Protein AF-A0A3S0X780-F1 (afdb_monomer_lite)

Structure (mmCIF, N/CA/C/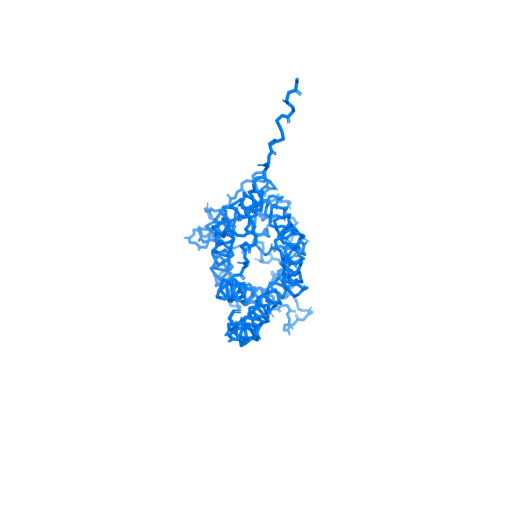O backbone):
data_AF-A0A3S0X780-F1
#
_entry.id   AF-A0A3S0X780-F1
#
loop_
_atom_site.group_PDB
_atom_site.id
_atom_site.type_symbol
_atom_site.label_atom_id
_atom_site.label_alt_id
_atom_site.label_comp_id
_atom_site.label_asym_id
_atom_site.label_entity_id
_atom_site.label_seq_id
_atom_site.pdbx_PDB_ins_code
_atom_site.Cartn_x
_atom_site.Cartn_y
_atom_site.Cartn_z
_atom_site.occupancy
_atom_site.B_iso_or_equiv
_atom_site.auth_seq_id
_atom_site.auth_comp_id
_atom_site.auth_asym_id
_atom_site.auth_atom_id
_atom_site.pdbx_PDB_model_num
ATOM 1 N N . MET A 1 1 ? 10.242 19.040 47.587 1.00 41.66 1 MET A N 1
ATOM 2 C CA . MET A 1 1 ? 10.687 18.633 46.237 1.00 41.66 1 MET A CA 1
ATOM 3 C C . MET A 1 1 ? 9.525 17.921 45.574 1.00 41.66 1 MET A C 1
ATOM 5 O O . MET A 1 1 ? 9.344 16.727 45.766 1.00 41.66 1 MET A O 1
ATOM 9 N N . GLU A 1 2 ? 8.678 18.684 44.892 1.00 35.91 2 GLU A N 1
ATOM 10 C CA . GLU A 1 2 ? 7.542 18.152 44.143 1.00 35.91 2 GLU A CA 1
ATOM 11 C C . GLU A 1 2 ? 8.062 17.607 42.811 1.00 35.91 2 GLU A C 1
ATOM 13 O O . GLU A 1 2 ? 8.493 18.349 41.930 1.00 35.91 2 GLU A O 1
ATOM 18 N N . SER A 1 3 ? 8.092 16.281 42.701 1.00 43.72 3 SER A N 1
ATOM 19 C CA . SER A 1 3 ? 8.348 15.589 41.443 1.00 43.72 3 SER A CA 1
ATOM 20 C C . SER A 1 3 ? 7.120 15.753 40.553 1.00 43.72 3 SER A C 1
ATOM 22 O O . SER A 1 3 ? 6.102 15.084 40.732 1.00 43.72 3 SER A O 1
ATOM 24 N N . GLY A 1 4 ? 7.212 16.697 39.616 1.00 40.88 4 GLY A N 1
ATOM 25 C CA . GLY A 1 4 ? 6.239 16.908 38.557 1.00 40.88 4 GLY A CA 1
ATOM 26 C C . GLY A 1 4 ? 6.189 15.698 37.632 1.00 40.88 4 GLY A C 1
ATOM 27 O O . GLY A 1 4 ? 6.928 15.618 36.649 1.00 40.88 4 GLY A O 1
ATOM 28 N N . ALA A 1 5 ? 5.286 14.767 37.932 1.00 41.16 5 ALA A N 1
ATOM 29 C CA . ALA A 1 5 ? 4.855 13.751 36.992 1.00 41.16 5 ALA A CA 1
ATOM 30 C C . ALA A 1 5 ? 4.187 14.458 35.805 1.00 41.16 5 ALA A C 1
ATOM 32 O O . ALA A 1 5 ? 3.016 14.833 35.849 1.00 41.16 5 ALA A O 1
ATOM 33 N N . ARG A 1 6 ? 4.948 14.662 34.724 1.00 41.12 6 ARG A N 1
ATOM 34 C CA . ARG A 1 6 ? 4.378 14.977 33.416 1.00 41.12 6 ARG A CA 1
ATOM 35 C C . ARG A 1 6 ? 3.549 13.774 32.986 1.00 41.12 6 ARG A C 1
ATOM 37 O O . ARG A 1 6 ? 4.066 12.818 32.414 1.00 41.12 6 ARG A O 1
ATOM 44 N N . ALA A 1 7 ? 2.257 13.838 33.283 1.00 39.44 7 ALA A N 1
ATOM 45 C CA . ALA A 1 7 ? 1.241 13.025 32.651 1.00 39.44 7 ALA A CA 1
ATOM 46 C C . ALA A 1 7 ? 1.293 13.304 31.143 1.00 39.44 7 ALA A C 1
ATOM 48 O O . ALA A 1 7 ? 0.722 14.273 30.644 1.00 39.44 7 ALA A O 1
ATOM 49 N N . GLY A 1 8 ? 2.034 12.474 30.408 1.00 37.06 8 GLY A N 1
ATOM 50 C CA . GLY A 1 8 ? 1.900 12.387 28.964 1.00 37.06 8 GLY A CA 1
ATOM 51 C C . GLY A 1 8 ? 0.478 11.931 28.679 1.00 37.06 8 GLY A C 1
ATOM 52 O O . GLY A 1 8 ? 0.145 10.769 28.901 1.00 37.06 8 GLY A O 1
ATOM 53 N N . SER A 1 9 ? -0.373 12.865 28.258 1.00 38.72 9 SER A N 1
ATOM 54 C CA . SER A 1 9 ? -1.775 12.623 27.950 1.00 38.72 9 SER A CA 1
ATOM 55 C C . SER A 1 9 ? -1.893 11.676 26.751 1.00 38.72 9 SER A C 1
ATOM 57 O O . SER A 1 9 ? -2.068 12.101 25.606 1.00 38.72 9 SER A O 1
ATOM 59 N N . ALA A 1 10 ? -1.823 10.371 26.994 1.00 39.62 10 ALA A N 1
ATOM 60 C CA . ALA A 1 10 ? -2.516 9.418 26.149 1.00 39.62 10 ALA A CA 1
ATOM 61 C C . ALA A 1 10 ? -4.002 9.737 26.321 1.00 39.62 10 ALA A C 1
ATOM 63 O O . ALA A 1 10 ? -4.598 9.392 27.341 1.00 39.62 10 ALA A O 1
ATOM 64 N N . ARG A 1 11 ? -4.582 10.489 25.375 1.00 43.06 11 ARG A N 1
ATOM 65 C CA . ARG A 1 11 ? -6.026 10.741 25.365 1.00 43.06 11 ARG A CA 1
ATOM 66 C C . ARG A 1 11 ? -6.728 9.387 25.511 1.00 43.06 11 ARG A C 1
ATOM 68 O O . ARG A 1 11 ? -6.449 8.490 24.708 1.00 43.06 11 ARG A O 1
ATOM 75 N N . PRO A 1 12 ? -7.588 9.201 26.523 1.00 40.22 12 PRO A N 1
ATOM 76 C CA . PRO A 1 12 ? -8.285 7.944 26.702 1.00 40.22 12 PRO A CA 1
ATOM 77 C C . PRO A 1 12 ? -9.099 7.618 25.445 1.00 40.22 12 PRO A C 1
ATOM 79 O O . PRO A 1 12 ? -9.975 8.372 25.041 1.00 40.22 12 PRO A O 1
ATOM 82 N N . GLY A 1 13 ? -8.800 6.478 24.825 1.00 51.66 13 GLY A N 1
ATOM 83 C CA . GLY A 1 13 ? -9.827 5.636 24.214 1.00 51.66 13 GLY A CA 1
ATOM 84 C C . GLY A 1 13 ? -10.458 6.052 22.884 1.00 51.66 13 GLY A C 1
ATOM 85 O O . GLY A 1 13 ? -11.486 5.463 22.557 1.00 51.66 13 GLY A O 1
ATOM 86 N N . VAL A 1 14 ? -9.890 6.965 22.086 1.00 57.16 14 VAL A N 1
ATOM 87 C CA . VAL A 1 14 ? -10.420 7.176 20.724 1.00 57.16 14 VAL A CA 1
ATOM 88 C C . VAL A 1 14 ? -10.170 5.911 19.900 1.00 57.16 14 VAL A C 1
ATOM 90 O O . VAL A 1 14 ? -9.024 5.501 19.715 1.00 57.16 14 VAL A O 1
ATOM 93 N N . ARG A 1 15 ? -11.250 5.239 19.490 1.00 67.25 15 ARG A N 1
ATOM 94 C CA . ARG A 1 15 ? -11.204 4.010 18.687 1.00 67.25 15 ARG A CA 1
ATOM 95 C C . ARG A 1 15 ? -11.194 4.367 17.207 1.00 67.25 15 ARG A C 1
ATOM 97 O O . ARG A 1 15 ? -11.680 5.428 16.824 1.00 67.25 15 ARG A O 1
ATOM 104 N N . ALA A 1 16 ? -10.662 3.470 16.383 1.00 72.19 16 ALA A N 1
ATOM 105 C CA . ALA A 1 16 ? -10.924 3.542 14.958 1.00 72.19 16 ALA A CA 1
ATOM 106 C C . ALA A 1 16 ? -12.422 3.314 14.731 1.00 72.19 16 ALA A C 1
ATOM 108 O O . ALA A 1 16 ? -12.986 2.314 15.180 1.00 72.19 16 ALA A O 1
ATOM 109 N N . ASP A 1 17 ? -13.072 4.273 14.083 1.00 81.81 17 ASP A N 1
ATOM 110 C CA . ASP A 1 17 ? -14.473 4.143 13.726 1.00 81.81 17 ASP A CA 1
ATOM 111 C C . ASP A 1 17 ? -14.625 3.156 12.562 1.00 81.81 17 ASP A C 1
ATOM 113 O O . ASP A 1 17 ? -13.811 3.137 11.639 1.00 81.81 17 ASP A O 1
ATOM 117 N N . ALA A 1 18 ? -15.691 2.352 12.593 1.00 85.44 18 ALA A N 1
ATOM 118 C CA . ALA A 1 18 ? -16.047 1.431 11.513 1.00 85.44 18 ALA A CA 1
ATOM 119 C C . ALA A 1 18 ? -15.979 2.066 10.103 1.00 85.44 18 ALA A C 1
ATOM 121 O O . ALA A 1 18 ? -15.322 1.476 9.248 1.00 85.44 18 ALA A O 1
ATOM 122 N N . PRO A 1 19 ? -16.536 3.271 9.837 1.00 89.44 19 PRO A N 1
ATOM 123 C CA . PRO A 1 19 ? -16.405 3.909 8.523 1.00 89.44 19 PRO A CA 1
ATOM 124 C C . PRO A 1 19 ? -14.954 4.199 8.117 1.00 89.44 19 PRO A C 1
ATOM 126 O O . PRO A 1 19 ? -14.619 4.085 6.943 1.00 89.44 19 PRO A O 1
ATOM 129 N N . VAL A 1 20 ? -14.074 4.530 9.070 1.00 91.94 20 VAL A N 1
ATOM 130 C CA . VAL A 1 20 ? -12.651 4.761 8.778 1.00 91.94 20 VAL A CA 1
ATOM 131 C C . VAL A 1 20 ? -11.979 3.449 8.388 1.00 91.94 20 VAL A C 1
ATOM 133 O O . VAL A 1 20 ? -11.273 3.407 7.389 1.00 91.94 20 VAL A O 1
ATOM 136 N N . LEU A 1 21 ? -12.229 2.363 9.124 1.00 92.25 21 LEU A N 1
ATOM 137 C CA . LEU A 1 21 ? -11.690 1.041 8.782 1.00 92.25 21 LEU A CA 1
ATOM 138 C C . LEU A 1 21 ? -12.207 0.537 7.427 1.00 92.25 21 LEU A C 1
ATOM 140 O O . LEU A 1 21 ? -11.437 -0.045 6.671 1.00 92.25 21 LEU A O 1
ATOM 144 N N . ALA A 1 22 ? -13.474 0.800 7.100 1.00 93.88 22 ALA A N 1
ATOM 145 C CA . ALA A 1 22 ? -14.048 0.467 5.799 1.00 93.88 22 ALA A CA 1
ATOM 146 C C . ALA A 1 22 ? -13.387 1.265 4.663 1.00 93.88 22 ALA A C 1
ATOM 148 O O . ALA A 1 22 ? -13.032 0.687 3.639 1.00 93.88 22 ALA A O 1
ATOM 149 N N . LEU A 1 23 ? -13.154 2.570 4.860 1.00 96.44 23 LEU A N 1
ATOM 150 C CA . LEU A 1 23 ? -12.419 3.402 3.904 1.00 96.44 23 LEU A CA 1
ATOM 151 C C . LEU A 1 23 ? -10.990 2.886 3.696 1.00 96.44 23 LEU A C 1
ATOM 153 O O . LEU A 1 23 ? -10.558 2.734 2.557 1.00 96.44 23 LEU A O 1
ATOM 157 N N . LEU A 1 24 ? -10.270 2.587 4.781 1.00 96.38 24 LEU A N 1
ATOM 158 C CA . LEU A 1 24 ? -8.925 2.010 4.709 1.00 96.38 24 LEU A CA 1
ATOM 159 C C . LEU A 1 24 ? -8.938 0.672 3.955 1.00 96.38 24 LEU A C 1
ATOM 161 O O . LEU A 1 24 ? -8.096 0.454 3.090 1.00 96.38 24 LEU A O 1
ATOM 165 N N . GLY A 1 25 ? -9.924 -0.185 4.233 1.00 96.25 25 GLY A N 1
ATOM 166 C CA . GLY A 1 25 ? -10.116 -1.449 3.528 1.00 96.25 25 GLY A CA 1
ATOM 167 C C . GLY A 1 25 ? -10.341 -1.264 2.031 1.00 96.25 25 GLY A C 1
ATOM 168 O O . GLY A 1 25 ? -9.663 -1.911 1.239 1.00 96.25 25 GLY A O 1
ATOM 169 N N . LEU A 1 26 ? -11.220 -0.338 1.640 1.00 97.38 26 LEU A N 1
ATOM 170 C CA . LEU A 1 26 ? -11.497 -0.029 0.237 1.00 97.38 26 LEU A CA 1
ATOM 171 C C . LEU A 1 26 ? -10.256 0.503 -0.489 1.00 97.38 26 LEU A C 1
ATOM 173 O O . LEU A 1 26 ? -9.937 0.020 -1.571 1.00 97.38 26 LEU A O 1
ATOM 177 N N . LEU A 1 27 ? -9.543 1.465 0.104 1.00 97.12 27 LEU A N 1
ATOM 178 C CA . LEU A 1 27 ? -8.341 2.058 -0.494 1.00 97.12 27 LEU A CA 1
ATOM 179 C C . LEU A 1 27 ? -7.281 0.996 -0.790 1.00 97.12 27 LEU A C 1
ATOM 181 O O . LEU A 1 27 ? -6.753 0.942 -1.897 1.00 97.12 27 LEU A O 1
ATOM 185 N N . VAL A 1 28 ? -7.000 0.135 0.189 1.00 95.62 28 VAL A N 1
ATOM 186 C CA . VAL A 1 28 ? -5.985 -0.916 0.066 1.00 95.62 28 VAL A CA 1
ATOM 187 C C . VAL A 1 28 ? -6.461 -2.022 -0.879 1.00 95.62 28 VAL A C 1
ATOM 189 O O . VAL A 1 28 ? -5.678 -2.499 -1.690 1.00 95.62 28 VAL A O 1
ATOM 192 N N . LEU A 1 29 ? -7.742 -2.397 -0.851 1.00 96.56 29 LEU A N 1
ATOM 193 C CA . LEU A 1 29 ? -8.286 -3.406 -1.763 1.00 96.56 29 LEU A CA 1
ATOM 194 C C . LEU A 1 29 ? -8.193 -2.958 -3.228 1.00 96.56 29 LEU A C 1
ATOM 196 O O . LEU A 1 29 ? -7.757 -3.729 -4.080 1.00 96.56 29 LEU A O 1
ATOM 200 N N . VAL A 1 30 ? -8.564 -1.707 -3.517 1.00 96.50 30 VAL A N 1
ATOM 201 C CA . VAL A 1 30 ? -8.459 -1.143 -4.870 1.00 96.50 30 VAL A CA 1
ATOM 202 C C . VAL A 1 30 ? -6.991 -0.985 -5.269 1.00 96.50 30 VAL A C 1
ATOM 204 O O . VAL A 1 30 ? -6.641 -1.347 -6.388 1.00 96.50 30 VAL A O 1
ATOM 207 N N . ALA A 1 31 ? -6.116 -0.532 -4.363 1.00 92.81 31 ALA A N 1
ATOM 208 C CA . ALA A 1 31 ? -4.678 -0.460 -4.627 1.00 92.81 31 ALA A CA 1
ATOM 209 C C . ALA A 1 31 ? -4.093 -1.836 -4.984 1.00 92.81 31 ALA A C 1
ATOM 211 O O . ALA A 1 31 ? -3.440 -1.967 -6.014 1.00 92.81 31 ALA A O 1
ATOM 212 N N . GLY A 1 32 ? -4.401 -2.874 -4.201 1.00 91.62 32 GLY A N 1
ATOM 213 C CA . GLY A 1 32 ? -3.959 -4.244 -4.468 1.00 91.62 32 GLY A CA 1
ATOM 214 C C . GLY A 1 32 ? -4.518 -4.804 -5.775 1.00 91.62 32 GLY A C 1
ATOM 215 O O . GLY A 1 32 ? -3.810 -5.501 -6.493 1.00 91.62 32 GLY A O 1
ATOM 216 N N . GLY A 1 33 ? -5.757 -4.457 -6.137 1.00 92.19 33 GLY A N 1
ATOM 217 C CA . GLY A 1 33 ? -6.337 -4.810 -7.435 1.00 92.19 33 GLY A CA 1
ATOM 218 C C . GLY A 1 33 ? -5.610 -4.150 -8.609 1.00 92.19 33 GLY A C 1
ATOM 219 O O . GLY A 1 33 ? -5.284 -4.822 -9.585 1.00 92.19 33 GLY A O 1
ATOM 220 N N . LEU A 1 34 ? -5.307 -2.853 -8.502 1.00 89.88 34 LEU A N 1
ATOM 221 C CA . LEU A 1 34 ? -4.560 -2.112 -9.522 1.00 89.88 34 LEU A CA 1
ATOM 222 C C . LEU A 1 34 ? -3.120 -2.619 -9.657 1.00 89.88 34 LEU A C 1
ATOM 224 O O . LEU A 1 34 ? -2.659 -2.837 -10.773 1.00 89.88 34 LEU A O 1
ATOM 228 N N . GLU A 1 35 ? -2.428 -2.857 -8.542 1.00 86.38 35 GLU A N 1
ATOM 229 C CA . GLU A 1 35 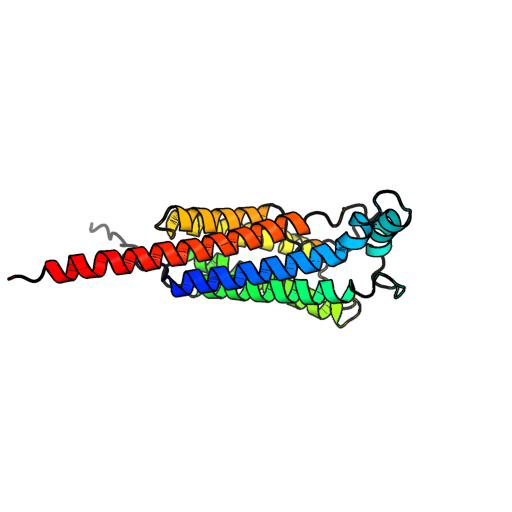? -1.087 -3.453 -8.535 1.00 86.38 35 GLU A CA 1
ATOM 230 C C . GLU A 1 35 ? -1.096 -4.887 -9.060 1.00 86.38 35 GLU A C 1
ATOM 232 O O . GLU A 1 35 ? -0.185 -5.287 -9.781 1.00 86.38 35 GLU A O 1
ATOM 237 N N . GLY A 1 36 ? -2.114 -5.674 -8.714 1.00 84.75 36 GLY A N 1
ATOM 238 C CA . GLY A 1 36 ? -2.273 -7.042 -9.192 1.00 84.75 36 GLY A CA 1
ATOM 239 C C . GLY A 1 36 ? -2.472 -7.072 -10.699 1.00 84.75 36 GLY A C 1
ATOM 240 O O . GLY A 1 36 ? -1.813 -7.845 -11.387 1.00 84.75 36 GLY A O 1
ATOM 241 N N . PHE A 1 37 ? -3.305 -6.174 -11.225 1.00 85.31 37 PHE A N 1
ATOM 242 C CA . PHE A 1 37 ? -3.526 -6.040 -12.661 1.00 85.31 37 PHE A CA 1
ATOM 243 C C . PHE A 1 37 ? -2.290 -5.494 -13.390 1.00 85.31 37 PHE A C 1
ATOM 245 O O . PHE A 1 37 ? -1.915 -6.021 -14.434 1.00 85.31 37 PHE A O 1
ATOM 252 N N . ALA A 1 38 ? -1.595 -4.507 -12.816 1.00 79.19 38 ALA A N 1
ATOM 253 C CA . ALA A 1 38 ? -0.333 -4.001 -13.351 1.00 79.19 38 ALA A CA 1
ATOM 254 C C . ALA A 1 38 ? 0.747 -5.093 -13.398 1.00 79.19 38 ALA A C 1
ATOM 256 O O . ALA A 1 38 ? 1.435 -5.236 -14.406 1.00 79.19 38 ALA A O 1
ATOM 257 N N . SER A 1 39 ? 0.868 -5.895 -12.336 1.00 75.88 39 SER A N 1
ATOM 258 C CA . SER A 1 39 ? 1.757 -7.059 -12.307 1.00 75.88 39 SER A CA 1
ATOM 259 C C . SER A 1 39 ? 1.344 -8.115 -13.318 1.00 75.88 39 SER A C 1
ATOM 261 O O . SER A 1 39 ? 2.195 -8.617 -14.040 1.00 75.88 39 SER A O 1
ATOM 263 N N . TRP A 1 40 ? 0.054 -8.439 -13.399 1.00 77.88 40 TRP A N 1
ATOM 264 C CA . TRP A 1 40 ? -0.457 -9.398 -14.370 1.00 77.88 40 TRP A CA 1
ATOM 265 C C . TRP A 1 40 ? -0.090 -8.992 -15.794 1.00 77.88 40 TRP A C 1
ATOM 267 O O . TRP A 1 40 ? 0.461 -9.805 -16.517 1.00 77.88 40 TRP A O 1
ATOM 277 N N . ILE A 1 41 ? -0.302 -7.730 -16.178 1.00 74.25 41 ILE A N 1
ATOM 278 C CA . ILE A 1 41 ? 0.083 -7.214 -17.500 1.00 74.25 41 ILE A CA 1
ATOM 279 C C . ILE A 1 41 ? 1.580 -7.421 -17.774 1.00 74.25 41 ILE A C 1
ATOM 281 O O . ILE A 1 41 ? 1.952 -7.807 -18.878 1.00 74.25 41 ILE A O 1
ATOM 285 N N . ARG A 1 42 ? 2.440 -7.184 -16.775 1.00 69.25 42 ARG A N 1
ATOM 286 C CA . ARG A 1 42 ? 3.896 -7.376 -16.905 1.00 69.25 42 ARG A CA 1
ATOM 287 C C . ARG A 1 42 ? 4.286 -8.851 -17.031 1.00 69.25 42 ARG A C 1
ATOM 289 O O . ARG A 1 42 ? 5.260 -9.159 -17.705 1.00 69.25 42 ARG A O 1
ATOM 296 N N . TRP A 1 43 ? 3.538 -9.744 -16.384 1.00 67.19 43 TRP A N 1
ATOM 297 C CA . TRP A 1 43 ? 3.850 -11.172 -16.277 1.00 67.19 43 TRP A CA 1
ATOM 298 C C . TRP A 1 43 ? 3.089 -12.072 -17.256 1.00 67.19 43 TRP A C 1
ATOM 300 O O . TRP A 1 43 ? 3.497 -13.215 -17.451 1.00 67.19 43 TRP A O 1
ATOM 310 N N . ALA A 1 44 ? 2.014 -11.587 -17.881 1.00 68.25 44 ALA A N 1
ATOM 311 C CA . ALA A 1 44 ? 1.148 -12.365 -18.766 1.00 68.25 44 ALA A CA 1
ATOM 312 C C . ALA A 1 44 ? 1.916 -13.113 -19.874 1.00 68.25 44 ALA A C 1
ATOM 314 O O . ALA A 1 44 ? 1.681 -14.314 -20.018 1.00 68.25 44 ALA A O 1
ATOM 315 N N . PRO A 1 45 ? 2.906 -12.505 -20.564 1.00 58.81 45 PRO A N 1
ATOM 316 C CA . PRO A 1 45 ? 3.678 -13.216 -21.586 1.00 58.81 45 PRO A CA 1
ATOM 317 C C . PRO A 1 45 ? 4.438 -14.443 -21.052 1.00 58.81 45 PRO A C 1
ATOM 319 O O . PRO A 1 45 ? 4.583 -15.441 -21.751 1.00 58.81 45 PRO A O 1
ATOM 322 N N . CYS A 1 46 ? 4.900 -14.395 -19.799 1.00 60.41 46 CYS A N 1
ATOM 323 C CA . CYS A 1 46 ? 5.644 -15.486 -19.163 1.00 60.41 46 CYS A CA 1
ATOM 324 C C . CYS A 1 46 ? 4.725 -16.587 -18.604 1.00 60.41 46 CYS A C 1
ATOM 326 O O . CYS A 1 46 ? 5.176 -17.708 -18.376 1.00 60.41 46 CYS A O 1
ATOM 328 N N . LEU A 1 47 ? 3.452 -16.268 -18.346 1.00 62.81 47 LEU A N 1
ATOM 329 C CA . LEU A 1 47 ? 2.453 -17.208 -17.827 1.00 62.81 47 LEU A CA 1
ATOM 330 C C . LEU A 1 47 ? 1.810 -18.048 -18.935 1.00 62.81 47 LEU A C 1
ATOM 332 O O . LEU A 1 47 ? 1.385 -19.171 -18.673 1.00 62.81 47 LEU A O 1
ATOM 336 N N . GLU A 1 48 ? 1.735 -17.515 -20.154 1.00 58.81 48 GLU A N 1
ATOM 337 C CA . GLU A 1 48 ? 1.110 -18.199 -21.289 1.00 58.81 48 GLU A CA 1
ATOM 338 C C . GLU A 1 48 ? 2.061 -19.182 -21.990 1.00 58.81 48 GLU A C 1
ATOM 340 O O . GLU A 1 48 ? 1.597 -20.195 -22.515 1.00 58.81 48 GLU A O 1
ATOM 345 N N . VAL A 1 49 ? 3.384 -18.949 -21.964 1.00 54.56 49 VAL A N 1
ATOM 346 C CA . VAL A 1 49 ? 4.364 -19.823 -22.632 1.00 54.56 49 VAL A CA 1
ATOM 347 C C . VAL A 1 49 ? 5.696 -19.859 -21.859 1.00 54.56 49 VAL A C 1
ATOM 349 O O . VAL A 1 49 ? 6.542 -18.981 -22.007 1.00 54.56 49 VAL A O 1
ATOM 352 N N . SER A 1 50 ? 5.900 -20.877 -21.011 1.00 52.25 50 SER A N 1
ATOM 353 C CA . SER A 1 50 ? 7.040 -20.921 -20.070 1.00 52.25 50 SER A CA 1
ATOM 354 C C . SER A 1 50 ? 8.419 -21.089 -20.723 1.00 52.25 50 SER A C 1
ATOM 356 O O . SER A 1 50 ? 9.421 -20.715 -20.118 1.00 52.25 50 SER A O 1
ATOM 358 N N . ASP A 1 51 ? 8.476 -21.623 -21.949 1.00 54.25 51 ASP A N 1
ATOM 359 C CA . ASP A 1 51 ? 9.716 -22.144 -22.548 1.00 54.25 51 ASP A CA 1
ATOM 360 C C . ASP A 1 51 ? 10.131 -21.419 -23.846 1.00 54.25 51 ASP A C 1
ATOM 362 O O . ASP A 1 51 ? 11.073 -21.842 -24.522 1.00 54.25 51 ASP A O 1
ATOM 366 N N . THR A 1 52 ? 9.453 -20.335 -24.243 1.00 54.81 52 THR A N 1
ATOM 367 C CA . THR A 1 52 ? 9.802 -19.615 -25.477 1.00 54.81 52 THR A CA 1
ATOM 368 C C . THR A 1 52 ? 10.850 -18.529 -25.260 1.00 54.81 52 THR A C 1
ATOM 370 O O . THR A 1 52 ? 10.939 -17.867 -24.224 1.00 54.81 52 THR A O 1
ATOM 373 N N . LEU A 1 53 ? 11.607 -18.282 -26.332 1.00 53.41 53 LEU A N 1
ATOM 374 C CA . LEU A 1 53 ? 12.500 -17.135 -26.513 1.00 53.41 53 LEU A CA 1
ATOM 375 C C . LEU A 1 53 ? 11.783 -15.791 -26.256 1.00 53.41 53 LEU A C 1
ATOM 377 O O . LEU A 1 53 ? 12.448 -14.793 -26.021 1.00 53.41 53 LEU A O 1
ATOM 381 N N . GLU A 1 54 ? 10.446 -15.766 -26.271 1.00 49.97 54 GLU A N 1
ATOM 382 C CA . GLU A 1 54 ? 9.594 -14.625 -25.925 1.00 49.97 54 GLU A CA 1
ATOM 383 C C . GLU A 1 54 ? 9.546 -14.349 -24.423 1.00 49.97 54 GLU A C 1
ATOM 385 O O . GLU A 1 54 ? 9.715 -13.201 -24.056 1.00 49.97 54 GLU A O 1
ATOM 390 N N . CYS A 1 55 ? 9.419 -15.352 -23.547 1.00 57.06 55 CYS A N 1
ATOM 391 C CA . CYS A 1 55 ? 9.541 -15.167 -22.093 1.00 57.06 55 CYS A CA 1
ATOM 392 C C . CYS A 1 55 ? 10.940 -14.635 -21.731 1.00 57.06 55 CYS A C 1
ATOM 394 O O . CYS A 1 55 ? 11.085 -13.661 -20.989 1.00 57.06 55 CYS A O 1
ATOM 396 N N . VAL A 1 56 ? 11.977 -15.195 -22.368 1.00 55.12 56 VAL A N 1
ATOM 397 C CA . VAL A 1 56 ? 13.353 -14.688 -22.259 1.00 55.12 56 VAL A CA 1
ATOM 398 C C . VAL A 1 56 ? 13.449 -13.259 -22.800 1.00 55.12 56 VAL A C 1
ATOM 400 O O . VAL A 1 56 ? 14.034 -12.417 -22.137 1.00 55.12 56 VAL A O 1
ATOM 403 N N . ARG A 1 57 ? 12.819 -12.938 -23.938 1.00 52.38 57 ARG A N 1
ATOM 404 C CA . ARG A 1 57 ? 12.758 -11.572 -24.486 1.00 52.38 57 ARG A CA 1
ATOM 405 C C . ARG A 1 57 ? 11.882 -10.621 -23.682 1.00 52.38 57 ARG A C 1
ATOM 407 O O . ARG A 1 57 ? 12.150 -9.446 -23.747 1.00 52.38 57 ARG A O 1
ATOM 414 N N . VAL A 1 58 ? 10.878 -11.046 -22.923 1.00 50.84 58 VAL A N 1
ATOM 415 C CA . VAL A 1 58 ? 10.108 -10.178 -22.006 1.00 50.84 58 VAL A CA 1
ATOM 416 C C . VAL A 1 58 ? 10.999 -9.788 -20.831 1.00 50.84 58 VAL A C 1
ATOM 418 O O . VAL A 1 58 ? 11.079 -8.619 -20.455 1.00 50.84 58 VAL A O 1
ATOM 421 N N . MET A 1 59 ? 11.753 -10.760 -20.316 1.00 51.91 59 MET A N 1
ATOM 422 C CA . MET A 1 59 ? 12.806 -10.531 -19.330 1.00 51.91 59 MET A CA 1
ATOM 423 C C . MET A 1 59 ? 13.941 -9.651 -19.899 1.00 51.91 59 MET A C 1
ATOM 425 O O . MET A 1 59 ? 14.482 -8.828 -19.168 1.00 51.91 59 MET A O 1
ATOM 429 N N . ASP A 1 60 ? 14.248 -9.754 -21.200 1.00 45.06 60 ASP A N 1
ATOM 430 C CA . ASP A 1 60 ? 15.329 -9.020 -21.888 1.00 45.06 60 ASP A CA 1
ATOM 431 C C . ASP A 1 60 ? 14.900 -7.664 -22.509 1.00 45.06 60 ASP A C 1
ATOM 433 O O . ASP A 1 60 ? 15.710 -6.758 -22.607 1.00 45.06 60 ASP A O 1
ATOM 437 N N . HIS A 1 61 ? 13.633 -7.459 -22.891 1.00 43.81 61 HIS A N 1
ATOM 438 C CA . HIS A 1 61 ? 13.050 -6.206 -23.423 1.00 43.81 61 HIS A CA 1
ATOM 439 C C . HIS A 1 61 ? 12.420 -5.349 -22.332 1.00 43.81 61 HIS A C 1
ATOM 441 O O . HIS A 1 61 ? 12.227 -4.158 -22.540 1.00 43.81 61 HIS A O 1
ATOM 447 N N . SER A 1 62 ? 12.186 -5.885 -21.131 1.00 44.03 62 SER A N 1
ATOM 448 C CA . SER A 1 62 ? 11.962 -5.024 -19.961 1.00 44.03 62 SER A CA 1
ATOM 449 C C . SER A 1 62 ? 13.180 -4.126 -19.643 1.00 44.03 62 SER A C 1
ATOM 451 O O . SER A 1 62 ? 13.079 -3.222 -18.814 1.00 44.03 62 SER A O 1
ATOM 453 N N . ARG A 1 63 ? 14.310 -4.352 -20.340 1.00 40.22 63 ARG A N 1
ATOM 454 C CA . ARG A 1 63 ? 15.540 -3.546 -20.359 1.00 40.22 63 ARG A CA 1
ATOM 455 C C . ARG A 1 63 ? 15.476 -2.334 -21.302 1.00 40.22 63 ARG A C 1
ATOM 457 O O . ARG A 1 63 ? 16.153 -1.348 -21.036 1.00 40.22 63 ARG A O 1
ATOM 464 N N . ASP A 1 64 ? 14.628 -2.367 -22.332 1.00 38.91 64 ASP A N 1
ATOM 465 C CA . ASP A 1 64 ? 14.449 -1.286 -23.305 1.00 38.91 64 ASP A CA 1
ATOM 466 C C . ASP A 1 64 ? 13.003 -0.780 -23.238 1.00 38.91 64 ASP A C 1
ATOM 468 O O . ASP A 1 64 ? 12.098 -1.325 -23.866 1.00 38.91 64 ASP A O 1
ATOM 472 N N . TYR A 1 65 ? 12.764 0.335 -22.542 1.00 41.81 65 TYR A N 1
ATOM 473 C CA . TYR A 1 65 ? 11.477 1.059 -22.571 1.00 41.81 65 TYR A CA 1
ATOM 474 C C . TYR A 1 65 ? 11.143 1.673 -23.953 1.00 41.81 65 TYR A C 1
ATOM 476 O O . TYR A 1 65 ? 10.328 2.586 -24.059 1.00 41.81 65 TYR A O 1
ATOM 484 N N . ALA A 1 66 ? 11.767 1.188 -25.026 1.00 32.91 66 ALA A N 1
ATOM 485 C CA . ALA A 1 66 ? 11.675 1.722 -26.368 1.00 32.91 66 ALA A CA 1
ATOM 486 C C . ALA A 1 66 ? 11.527 0.608 -27.414 1.00 32.91 66 ALA A C 1
ATOM 488 O O . ALA A 1 66 ? 12.373 0.512 -28.284 1.00 32.91 66 ALA A O 1
ATOM 489 N N . ILE A 1 67 ? 10.458 -0.197 -27.388 1.00 32.84 67 ILE A N 1
ATOM 490 C CA . ILE A 1 67 ? 9.908 -0.810 -28.613 1.00 32.84 67 ILE A CA 1
ATOM 491 C C . ILE A 1 67 ? 8.391 -1.001 -28.470 1.00 32.84 67 ILE A C 1
ATOM 493 O O . ILE A 1 67 ? 7.884 -1.725 -27.616 1.00 32.84 67 ILE A O 1
ATOM 497 N N . VAL A 1 68 ? 7.680 -0.343 -29.383 1.00 37.72 68 VAL A N 1
ATOM 498 C CA . VAL A 1 68 ? 6.300 -0.613 -29.781 1.00 37.72 68 VAL A CA 1
ATOM 499 C C . VAL A 1 68 ? 6.343 -1.771 -30.783 1.00 37.72 68 VAL A C 1
ATOM 501 O O . VAL A 1 68 ? 6.662 -1.553 -31.948 1.00 37.72 68 VAL A O 1
ATOM 504 N N . SER A 1 69 ? 6.057 -2.999 -30.352 1.00 32.19 69 SER A N 1
ATOM 505 C CA . SER A 1 69 ? 5.600 -4.072 -31.249 1.00 32.19 69 SER A CA 1
ATOM 506 C C . SER A 1 69 ? 4.900 -5.173 -30.445 1.00 32.19 69 SER A C 1
ATOM 508 O O . SER A 1 69 ? 5.459 -5.660 -29.469 1.00 32.19 69 SER A O 1
ATOM 510 N N . GLU A 1 70 ? 3.666 -5.494 -30.842 1.00 35.72 70 GLU A N 1
ATOM 511 C CA . GLU A 1 70 ? 2.692 -6.471 -30.306 1.00 35.72 70 GLU A CA 1
ATOM 512 C C . GLU A 1 70 ? 3.336 -7.752 -29.719 1.00 35.72 70 GLU A C 1
ATOM 514 O O . GLU A 1 70 ? 4.235 -8.291 -30.367 1.00 35.72 70 GLU A O 1
ATOM 519 N N . PRO A 1 71 ? 2.950 -8.278 -28.526 1.00 41.22 71 PRO A N 1
ATOM 520 C CA . PRO A 1 71 ? 1.726 -8.105 -27.721 1.00 41.22 71 PRO A CA 1
ATOM 521 C C . PRO A 1 71 ? 1.901 -7.179 -26.494 1.00 41.22 71 PRO A C 1
ATOM 523 O O . PRO A 1 71 ? 1.193 -7.286 -25.492 1.00 41.22 71 PRO A O 1
ATOM 526 N N . PHE A 1 72 ? 2.866 -6.261 -26.547 1.00 47.47 72 PHE A N 1
ATOM 527 C CA . PHE A 1 72 ? 3.265 -5.412 -25.418 1.00 47.47 72 PHE A CA 1
ATOM 5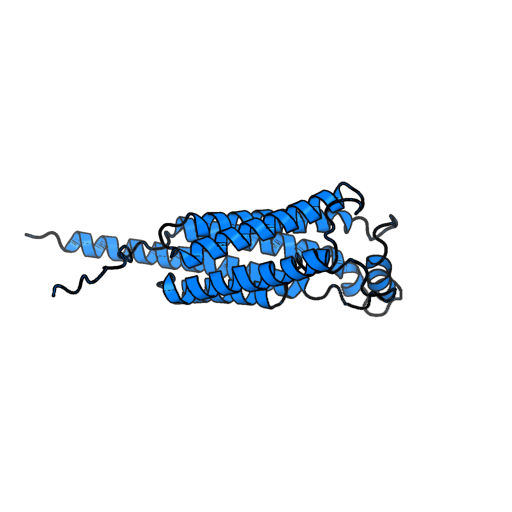28 C C . PHE A 1 72 ? 2.463 -4.110 -25.258 1.00 47.47 72 PHE A C 1
ATOM 530 O O . PHE A 1 72 ? 2.798 -3.278 -24.414 1.00 47.47 72 PHE A O 1
ATOM 537 N N . GLU A 1 73 ? 1.375 -3.934 -26.013 1.00 48.06 73 GLU A N 1
ATOM 538 C CA . GLU A 1 73 ? 0.546 -2.715 -26.014 1.00 48.06 73 GLU A CA 1
ATOM 539 C C . GLU A 1 73 ? -0.061 -2.374 -24.643 1.00 48.06 73 GLU A C 1
ATOM 541 O O . GLU A 1 73 ? -0.402 -1.222 -24.374 1.00 48.06 73 GLU A O 1
ATOM 546 N N . LEU A 1 74 ? -0.164 -3.361 -23.747 1.00 52.25 74 LEU A N 1
ATOM 547 C CA . LEU A 1 74 ? -0.689 -3.170 -22.398 1.00 52.25 74 LEU A CA 1
ATOM 548 C C . LEU A 1 74 ? 0.384 -2.736 -21.385 1.00 52.25 74 LEU A C 1
ATOM 550 O O . LEU A 1 74 ? 0.028 -2.164 -20.358 1.00 52.25 74 LEU A O 1
ATOM 554 N N . ILE A 1 75 ? 1.684 -2.942 -21.641 1.00 55.47 75 ILE A N 1
ATOM 555 C CA . ILE A 1 75 ? 2.756 -2.552 -20.699 1.00 55.47 75 ILE A CA 1
ATOM 556 C C . ILE A 1 75 ? 2.721 -1.050 -20.362 1.00 55.47 75 ILE A C 1
ATOM 558 O O . ILE A 1 75 ? 2.817 -0.720 -19.173 1.00 55.47 75 ILE A O 1
ATOM 562 N N . PRO A 1 76 ? 2.497 -0.132 -21.325 1.00 62.62 76 PRO A N 1
ATOM 563 C CA . PRO A 1 76 ? 2.298 1.285 -21.027 1.00 62.62 76 PRO A CA 1
ATOM 564 C C . PRO A 1 76 ? 1.139 1.568 -20.062 1.00 62.62 76 PRO A C 1
ATOM 566 O O . PRO A 1 76 ? 1.178 2.581 -19.372 1.00 62.62 76 PRO A O 1
ATOM 569 N N . LEU A 1 77 ? 0.135 0.685 -19.953 1.00 67.94 77 LEU A N 1
ATOM 570 C CA . LEU A 1 77 ? -0.957 0.803 -18.976 1.00 67.94 77 LEU A CA 1
ATOM 571 C C . LEU A 1 77 ? -0.541 0.350 -17.569 1.00 67.94 77 LEU A C 1
ATOM 573 O O . LEU A 1 77 ? -1.099 0.832 -16.584 1.00 67.94 77 LEU A O 1
ATOM 577 N N . ALA A 1 78 ? 0.460 -0.522 -17.427 1.00 71.38 78 ALA A N 1
ATOM 578 C CA . ALA A 1 78 ? 0.903 -1.006 -16.118 1.00 71.38 78 ALA A CA 1
ATOM 579 C C . ALA A 1 78 ? 1.536 0.102 -15.254 1.00 71.38 78 ALA A C 1
ATOM 581 O O . ALA A 1 78 ? 1.453 0.055 -14.026 1.00 71.38 78 ALA A O 1
ATOM 582 N N . VAL A 1 79 ? 2.169 1.102 -15.874 1.00 70.69 79 VAL A N 1
ATOM 583 C CA . VAL A 1 79 ? 2.790 2.241 -15.175 1.00 70.69 79 VAL A CA 1
ATOM 584 C C . VAL A 1 79 ? 1.755 3.190 -14.547 1.00 70.69 79 VAL A C 1
ATOM 586 O O . VAL A 1 79 ? 1.844 3.422 -13.340 1.00 70.69 79 VAL A O 1
ATOM 589 N N . PRO A 1 80 ? 0.738 3.705 -15.270 1.00 73.88 80 PRO A N 1
ATOM 590 C CA . PRO A 1 80 ? -0.301 4.541 -14.673 1.00 73.88 80 PRO A CA 1
ATOM 591 C C . PRO A 1 80 ? -1.180 3.777 -13.676 1.00 73.88 80 PRO A C 1
ATOM 593 O O . PRO A 1 80 ? -1.646 4.382 -12.710 1.00 73.88 80 PRO A O 1
ATOM 596 N N . LEU A 1 81 ? -1.377 2.463 -13.843 1.00 82.38 81 LEU A N 1
ATOM 597 C CA . LEU A 1 81 ? -2.059 1.629 -12.845 1.00 82.38 81 LEU A CA 1
ATOM 598 C C . LEU A 1 81 ? -1.265 1.551 -11.534 1.00 82.38 81 LEU A C 1
ATOM 600 O O . LEU A 1 81 ? -1.832 1.794 -10.468 1.00 82.38 81 LEU A O 1
ATOM 604 N N . ALA A 1 82 ? 0.045 1.294 -11.607 1.00 77.50 82 ALA A N 1
ATOM 605 C CA . ALA A 1 82 ? 0.926 1.306 -10.439 1.00 77.50 82 ALA A CA 1
ATOM 606 C C . ALA A 1 82 ? 0.989 2.699 -9.784 1.00 77.50 82 ALA A C 1
ATOM 608 O O . ALA A 1 82 ? 0.847 2.822 -8.567 1.00 77.50 82 ALA A O 1
ATOM 609 N N . GLY A 1 83 ? 1.090 3.764 -10.588 1.00 78.00 83 GLY A N 1
ATOM 610 C CA . GLY A 1 83 ? 1.041 5.143 -10.101 1.00 78.00 83 GLY A CA 1
ATOM 611 C C . GLY A 1 83 ? -0.278 5.465 -9.389 1.00 78.00 83 GLY A C 1
ATOM 612 O O . GLY A 1 83 ? -0.279 6.066 -8.315 1.00 78.00 83 GLY A O 1
ATOM 613 N N . SER A 1 84 ? -1.406 5.002 -9.932 1.00 86.12 84 SER A N 1
ATOM 614 C CA . SER A 1 84 ? -2.733 5.162 -9.322 1.00 86.12 84 SER A CA 1
ATOM 615 C C . SER A 1 84 ? -2.860 4.387 -8.009 1.00 86.12 84 SER A C 1
ATOM 617 O O . SER A 1 84 ? -3.374 4.925 -7.028 1.00 86.12 84 SER A O 1
ATOM 619 N N . ALA A 1 85 ? -2.346 3.156 -7.950 1.00 89.06 85 ALA A N 1
ATOM 620 C CA . ALA A 1 85 ? -2.289 2.388 -6.711 1.00 89.06 85 ALA A CA 1
ATOM 621 C C . ALA A 1 85 ? -1.458 3.102 -5.638 1.00 89.06 85 ALA A C 1
ATOM 623 O O . ALA A 1 85 ? -1.888 3.213 -4.489 1.00 89.06 85 ALA A O 1
ATOM 624 N N . SER A 1 86 ? -0.322 3.685 -6.033 1.00 87.25 86 SER A N 1
ATOM 625 C CA . SER A 1 86 ? 0.507 4.503 -5.150 1.00 87.25 86 SER A CA 1
ATOM 626 C C . SER A 1 86 ? -0.287 5.671 -4.558 1.00 87.25 86 SER A C 1
ATOM 628 O O . SER A 1 86 ? -0.282 5.854 -3.344 1.00 87.25 86 SER A O 1
ATOM 630 N N . LEU A 1 87 ? -1.061 6.411 -5.364 1.00 88.25 87 LEU A N 1
ATOM 631 C CA . LEU A 1 87 ? -1.912 7.512 -4.880 1.00 88.25 87 LEU A CA 1
ATOM 632 C C . LEU A 1 87 ? -3.015 7.051 -3.906 1.00 88.25 87 LEU A C 1
ATOM 634 O O . LEU A 1 87 ? -3.356 7.770 -2.958 1.00 88.25 87 LEU A O 1
ATOM 638 N N . LEU A 1 88 ? -3.560 5.846 -4.084 1.00 93.94 88 LEU A N 1
ATOM 639 C CA . LEU A 1 88 ? -4.495 5.260 -3.118 1.00 93.94 88 LEU A CA 1
ATOM 640 C C . LEU A 1 88 ? -3.798 4.936 -1.793 1.00 93.94 88 LEU A C 1
ATOM 642 O O . LEU A 1 88 ? -4.343 5.234 -0.728 1.00 93.94 88 LEU A O 1
ATOM 646 N N . LEU A 1 89 ? -2.573 4.408 -1.841 1.00 93.06 89 LEU A N 1
ATOM 647 C CA . LEU A 1 89 ? -1.762 4.163 -0.648 1.00 93.06 89 LEU A CA 1
ATOM 648 C C . LEU A 1 89 ? -1.309 5.472 0.025 1.00 93.06 89 LEU A C 1
ATOM 650 O O . LEU A 1 89 ? -1.303 5.549 1.253 1.00 93.06 89 LEU A O 1
ATOM 654 N N . VAL A 1 90 ? -1.018 6.533 -0.738 1.00 94.44 90 VAL A N 1
ATOM 655 C CA . VAL A 1 90 ? -0.820 7.895 -0.202 1.00 94.44 90 VAL A CA 1
ATOM 656 C C . VAL A 1 90 ? -2.043 8.308 0.607 1.00 94.44 90 VAL A C 1
ATOM 658 O O . VAL A 1 90 ? -1.913 8.732 1.755 1.00 94.44 90 VAL A O 1
ATOM 661 N N . THR A 1 91 ? -3.233 8.157 0.022 1.00 96.06 91 THR A N 1
ATOM 662 C CA . THR A 1 91 ? -4.496 8.521 0.673 1.00 96.06 91 THR A CA 1
ATOM 663 C C . THR A 1 91 ? -4.720 7.696 1.938 1.00 96.06 91 THR A C 1
ATOM 665 O O . THR A 1 91 ? -5.063 8.253 2.978 1.00 96.06 91 THR A O 1
ATOM 668 N N . PHE A 1 92 ? -4.450 6.389 1.890 1.00 96.75 92 PHE A N 1
ATOM 669 C CA . PHE A 1 92 ? -4.507 5.501 3.052 1.00 96.75 92 PHE A CA 1
ATOM 670 C C . PHE A 1 92 ? -3.629 6.021 4.197 1.00 96.75 92 PHE A C 1
ATOM 672 O O . PHE A 1 92 ? -4.116 6.235 5.309 1.00 96.75 92 PHE A O 1
ATOM 679 N N . TRP A 1 93 ? -2.353 6.301 3.929 1.00 96.94 93 TRP A N 1
ATOM 680 C CA . TRP A 1 93 ? -1.428 6.773 4.958 1.00 96.94 93 TRP A CA 1
ATOM 681 C C . TRP A 1 93 ? -1.745 8.193 5.442 1.00 96.94 93 TRP A C 1
ATOM 683 O O . TRP A 1 93 ? -1.598 8.481 6.630 1.00 96.94 93 TRP A O 1
ATOM 693 N N . ALA A 1 94 ? -2.255 9.065 4.571 1.00 96.62 94 ALA A N 1
ATOM 694 C CA . ALA A 1 94 ? -2.726 10.394 4.953 1.00 96.62 94 ALA A CA 1
ATOM 695 C C . ALA A 1 94 ? -3.942 10.324 5.897 1.00 96.62 94 ALA A C 1
ATOM 697 O O . ALA A 1 94 ? -3.976 11.029 6.909 1.00 96.62 94 ALA A O 1
ATOM 698 N N . VAL A 1 95 ? -4.903 9.430 5.629 1.00 95.88 95 VAL A N 1
ATOM 699 C CA . VAL A 1 95 ? -6.054 9.180 6.518 1.00 95.88 95 VAL A CA 1
ATOM 700 C C . VAL A 1 95 ? -5.578 8.685 7.884 1.00 95.88 95 VAL A C 1
ATOM 702 O O . VAL A 1 95 ? -6.041 9.175 8.914 1.00 95.8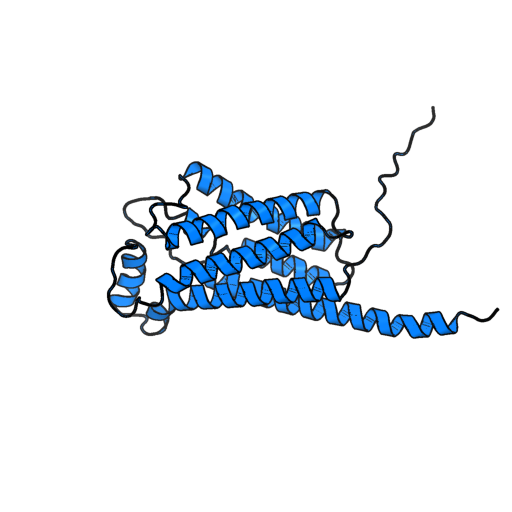8 95 VAL A O 1
ATOM 705 N N . VAL A 1 96 ? -4.608 7.767 7.916 1.00 94.31 96 VAL A N 1
ATOM 706 C CA . VAL A 1 96 ? -4.001 7.272 9.163 1.00 94.31 96 VAL A CA 1
ATOM 707 C C . VAL A 1 96 ? -3.290 8.390 9.930 1.00 94.31 96 VAL A C 1
ATOM 709 O O . VAL A 1 96 ? -3.445 8.499 11.146 1.00 94.31 96 VAL A O 1
ATOM 712 N N . ALA A 1 97 ? -2.545 9.255 9.243 1.00 94.50 97 ALA A N 1
ATOM 713 C CA . ALA A 1 97 ? -1.857 10.385 9.860 1.00 94.50 97 ALA A CA 1
ATOM 714 C C . ALA A 1 97 ? -2.818 11.417 10.472 1.00 94.50 97 ALA A C 1
ATOM 716 O O . ALA A 1 97 ? -2.530 11.988 11.529 1.00 94.50 97 ALA A O 1
ATOM 717 N N . ALA A 1 98 ? -3.966 11.642 9.830 1.00 93.00 98 ALA A N 1
ATOM 718 C CA . ALA A 1 98 ? -5.016 12.526 10.326 1.00 93.00 98 ALA A CA 1
ATOM 719 C C . ALA A 1 98 ? -5.835 11.899 11.469 1.00 93.00 98 ALA A C 1
ATOM 721 O O . ALA A 1 98 ? -6.546 12.604 12.192 1.00 93.00 98 ALA A O 1
ATOM 722 N N . ALA A 1 99 ? -5.741 10.581 11.659 1.00 88.88 99 ALA A N 1
ATOM 723 C CA . ALA A 1 99 ? -6.614 9.867 12.565 1.00 88.88 99 ALA A CA 1
ATOM 724 C C . ALA A 1 99 ? -6.345 10.199 14.047 1.00 88.88 99 ALA A C 1
ATOM 726 O O . ALA A 1 99 ? -5.203 10.159 14.522 1.00 88.88 99 ALA A O 1
ATOM 727 N N . PRO A 1 100 ? -7.398 10.451 14.848 1.00 86.56 100 PRO A N 1
ATOM 728 C CA . PRO A 1 100 ? -7.246 10.819 16.254 1.00 86.56 100 PRO A CA 1
ATOM 729 C C . PRO A 1 100 ? -6.657 9.693 17.120 1.00 86.56 100 PRO A C 1
ATOM 731 O O . PRO A 1 100 ? -6.060 9.983 18.154 1.00 86.56 100 PRO A O 1
ATOM 734 N N . TRP A 1 101 ? -6.782 8.435 16.687 1.00 84.75 101 TRP A N 1
ATOM 735 C CA . TRP A 1 101 ? -6.312 7.231 17.386 1.00 84.75 101 TRP A CA 1
ATOM 736 C C . TRP A 1 101 ? -4.855 6.840 17.087 1.00 84.75 101 TRP A C 1
ATOM 738 O O . TRP A 1 101 ? -4.300 5.970 17.766 1.00 84.75 101 TRP A O 1
ATOM 748 N N . ALA A 1 102 ? -4.221 7.460 16.091 1.00 85.62 102 ALA A N 1
ATOM 749 C CA . ALA A 1 102 ? -2.804 7.259 15.814 1.00 85.62 102 ALA A CA 1
ATOM 750 C C . ALA A 1 102 ? -1.959 8.081 16.803 1.00 85.62 102 ALA A C 1
ATOM 752 O O . ALA A 1 102 ? -2.174 9.290 16.949 1.00 85.62 102 ALA A O 1
ATOM 753 N N . ASP A 1 103 ? -1.000 7.445 17.485 1.00 87.44 103 ASP A N 1
ATOM 754 C CA . ASP A 1 103 ? -0.043 8.151 18.344 1.00 87.44 103 ASP A CA 1
ATOM 755 C C . ASP A 1 103 ? 0.915 9.024 17.520 1.00 87.44 103 ASP A C 1
ATOM 757 O O . ASP A 1 103 ? 1.093 8.806 16.322 1.00 87.44 103 ASP A O 1
ATOM 761 N N . GLY A 1 104 ? 1.553 10.010 18.162 1.00 88.25 104 GLY A N 1
ATOM 762 C CA . GLY A 1 104 ? 2.376 11.010 17.470 1.00 88.25 104 GLY A CA 1
ATOM 763 C C . GLY A 1 104 ? 3.443 10.411 16.546 1.00 88.25 104 GLY A C 1
ATOM 764 O O . GLY A 1 104 ? 3.606 10.878 15.424 1.00 88.25 104 GLY A O 1
ATOM 765 N N . TRP A 1 105 ? 4.104 9.329 16.965 1.00 91.94 105 TRP A N 1
ATOM 766 C CA . TRP A 1 105 ? 5.102 8.647 16.136 1.00 91.94 105 TRP A CA 1
ATOM 767 C C . TRP A 1 105 ? 4.481 7.895 14.960 1.00 91.94 105 TRP A C 1
ATOM 769 O O . TRP A 1 105 ? 4.998 7.976 13.850 1.00 91.94 105 TRP A O 1
ATOM 779 N N . SER A 1 106 ? 3.367 7.194 15.178 1.00 91.62 106 SER A N 1
ATOM 780 C CA . SER A 1 106 ? 2.653 6.508 14.094 1.00 91.62 106 SER A CA 1
ATOM 781 C C . SER A 1 106 ? 2.142 7.495 13.043 1.00 91.62 106 SER A C 1
ATOM 783 O O . SER A 1 106 ? 2.214 7.199 11.855 1.00 91.62 106 SER A O 1
ATOM 785 N N . ARG A 1 107 ? 1.715 8.700 13.451 1.00 93.69 107 ARG A N 1
ATOM 786 C CA . ARG A 1 107 ? 1.341 9.776 12.518 1.00 93.69 107 ARG A CA 1
ATOM 787 C C . ARG A 1 107 ? 2.518 10.266 11.689 1.00 93.69 107 ARG A C 1
ATOM 789 O O . ARG A 1 107 ? 2.379 10.395 10.481 1.00 93.69 107 ARG A O 1
ATOM 796 N N . VAL A 1 108 ? 3.666 10.524 12.318 1.00 96.25 108 VAL A N 1
ATOM 797 C CA . VAL A 1 108 ? 4.875 10.960 11.601 1.00 96.25 108 VAL A CA 1
ATOM 798 C C . VAL A 1 108 ? 5.295 9.908 10.580 1.00 96.25 108 VAL A C 1
ATOM 800 O O . VAL A 1 108 ? 5.518 10.243 9.424 1.00 96.25 108 VAL A O 1
ATOM 803 N N . LEU A 1 109 ? 5.342 8.634 10.971 1.00 95.75 109 LEU A N 1
ATOM 804 C CA . LEU A 1 109 ? 5.722 7.554 10.059 1.00 95.75 109 LEU A CA 1
ATOM 805 C C . LEU A 1 109 ? 4.696 7.352 8.936 1.00 95.75 109 LEU A C 1
ATOM 807 O O . LEU A 1 109 ? 5.090 7.108 7.798 1.00 95.75 109 LEU A O 1
ATOM 811 N N . ALA A 1 110 ? 3.402 7.513 9.221 1.00 95.12 110 ALA A N 1
ATOM 812 C CA . ALA A 1 110 ? 2.359 7.511 8.200 1.00 95.12 110 ALA A CA 1
ATOM 813 C C . ALA A 1 110 ? 2.525 8.687 7.220 1.00 95.12 110 ALA A C 1
ATOM 815 O O . ALA A 1 110 ? 2.470 8.479 6.014 1.00 95.12 110 ALA A O 1
ATOM 816 N N . LEU A 1 111 ? 2.822 9.901 7.698 1.00 96.44 111 LEU A N 1
ATOM 817 C CA . LEU A 1 111 ? 3.117 11.048 6.827 1.00 96.44 111 LEU A CA 1
ATOM 818 C C . LEU A 1 111 ? 4.360 10.814 5.971 1.00 96.44 111 LEU A C 1
ATOM 820 O O . LEU A 1 111 ? 4.324 11.085 4.777 1.00 96.44 111 LEU A O 1
ATOM 824 N N . VAL A 1 112 ? 5.438 10.289 6.557 1.00 95.38 112 VAL A N 1
ATOM 825 C CA . VAL A 1 112 ? 6.654 9.936 5.811 1.00 95.38 112 VAL A CA 1
ATOM 826 C C . VAL A 1 112 ? 6.322 8.916 4.724 1.00 95.38 112 VAL A C 1
ATOM 828 O O . VAL A 1 112 ? 6.719 9.116 3.584 1.00 95.38 112 VAL A O 1
ATOM 831 N N . SER A 1 113 ? 5.536 7.886 5.048 1.00 92.56 113 SER A N 1
ATOM 832 C CA . SER A 1 113 ? 5.084 6.871 4.085 1.00 92.56 113 SER A CA 1
ATOM 833 C C . SER A 1 113 ? 4.238 7.477 2.963 1.00 92.56 113 SER A C 1
ATOM 835 O O . SER A 1 113 ? 4.433 7.155 1.797 1.00 92.56 113 SER A O 1
ATOM 837 N N . ALA A 1 114 ? 3.320 8.389 3.294 1.00 93.50 114 ALA A N 1
ATOM 838 C CA . ALA A 1 114 ? 2.507 9.089 2.305 1.00 93.50 114 ALA A CA 1
ATOM 839 C C . ALA A 1 114 ? 3.379 9.948 1.378 1.00 93.50 114 ALA A C 1
ATOM 841 O O . ALA A 1 114 ? 3.254 9.861 0.163 1.00 93.50 114 ALA A O 1
ATOM 842 N N . VAL A 1 115 ? 4.299 10.743 1.930 1.00 91.62 115 VAL A N 1
ATOM 843 C CA . VAL A 1 115 ? 5.193 11.601 1.140 1.00 91.62 115 VAL A CA 1
ATOM 844 C C . VAL A 1 115 ? 6.097 10.769 0.236 1.00 91.62 115 VAL A C 1
ATOM 846 O O . VAL A 1 115 ? 6.265 11.117 -0.932 1.00 91.62 115 VAL A O 1
ATOM 849 N N . THR A 1 116 ? 6.653 9.659 0.727 1.00 87.75 116 THR A N 1
ATOM 850 C CA . THR A 1 116 ? 7.495 8.813 -0.119 1.00 87.75 116 THR A CA 1
ATOM 851 C C . THR A 1 116 ? 6.708 8.168 -1.245 1.00 87.75 116 THR A C 1
ATOM 853 O O . THR A 1 116 ? 7.172 8.195 -2.380 1.00 87.75 116 THR A O 1
ATOM 856 N N . LEU A 1 117 ? 5.497 7.679 -0.975 1.00 87.69 117 LEU A N 1
ATOM 857 C CA . LEU A 1 117 ? 4.600 7.161 -2.007 1.00 87.69 117 LEU A CA 1
ATOM 858 C C . LEU A 1 117 ? 4.183 8.235 -3.020 1.00 87.69 117 LEU A C 1
ATOM 860 O O . LEU A 1 117 ? 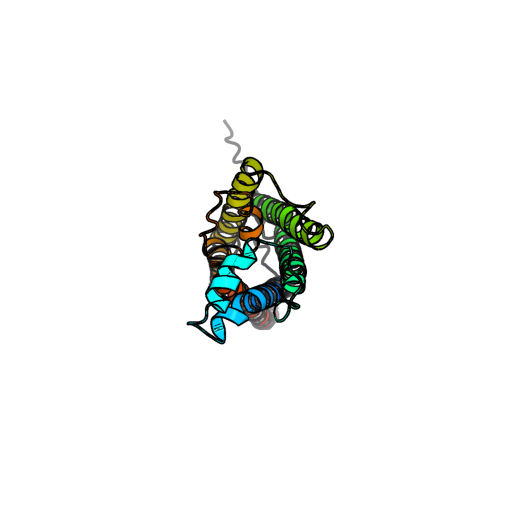4.087 7.923 -4.202 1.00 87.69 117 LEU A O 1
ATOM 864 N N . VAL A 1 118 ? 4.012 9.502 -2.617 1.00 88.62 118 VAL A N 1
ATOM 865 C CA . VAL A 1 118 ? 3.790 10.608 -3.570 1.00 88.62 118 VAL A CA 1
ATOM 866 C C . VAL A 1 118 ? 4.979 10.745 -4.509 1.00 88.62 118 VAL A C 1
ATOM 868 O O . VAL A 1 118 ? 4.781 10.790 -5.718 1.00 88.62 118 VAL A O 1
ATOM 871 N N . VAL A 1 119 ? 6.204 10.781 -3.975 1.00 84.69 119 VAL A N 1
ATOM 872 C CA . VAL A 1 119 ? 7.422 10.863 -4.799 1.00 84.69 119 VAL A CA 1
ATOM 873 C C . VAL A 1 119 ? 7.490 9.679 -5.762 1.00 84.69 119 VAL A C 1
ATOM 875 O O . VAL A 1 119 ? 7.800 9.869 -6.936 1.00 84.69 119 VAL A O 1
ATOM 878 N N . VAL A 1 120 ? 7.134 8.479 -5.297 1.00 77.62 120 VAL A N 1
ATOM 879 C CA . VAL A 1 120 ? 7.123 7.281 -6.138 1.00 77.62 120 VAL A CA 1
ATOM 880 C C . VAL A 1 120 ? 6.057 7.340 -7.226 1.00 77.62 120 VAL A C 1
ATOM 882 O O . VAL A 1 120 ? 6.368 7.189 -8.403 1.00 77.62 120 VAL A O 1
ATOM 885 N N . GLY A 1 121 ? 4.804 7.576 -6.845 1.00 76.69 121 GLY A N 1
ATOM 886 C CA . GLY A 1 121 ? 3.675 7.592 -7.770 1.00 76.69 121 GLY A CA 1
ATOM 887 C C . GLY A 1 121 ? 3.804 8.719 -8.790 1.00 76.69 121 GLY A C 1
ATOM 888 O O . GLY A 1 121 ? 3.618 8.491 -9.981 1.00 76.69 121 GLY A O 1
ATOM 889 N N . ALA A 1 122 ? 4.202 9.917 -8.352 1.00 79.38 122 ALA A N 1
ATOM 890 C CA . ALA A 1 122 ? 4.479 11.031 -9.252 1.00 79.38 122 ALA A CA 1
ATOM 891 C C . ALA A 1 122 ? 5.668 10.729 -10.172 1.00 79.38 122 ALA A C 1
ATOM 893 O O . ALA A 1 122 ? 5.589 11.024 -11.359 1.00 79.38 122 ALA A O 1
ATOM 894 N N . GLY A 1 123 ? 6.734 10.104 -9.659 1.00 74.56 123 GLY A N 1
ATOM 895 C CA . GLY A 1 123 ? 7.870 9.659 -10.467 1.00 74.56 123 GLY A CA 1
ATOM 896 C C . GLY A 1 123 ? 7.453 8.690 -11.573 1.00 74.56 123 GLY A C 1
ATOM 897 O O . GLY A 1 123 ? 7.793 8.909 -12.730 1.00 74.56 123 GLY A O 1
ATOM 898 N N . GLN A 1 124 ? 6.636 7.684 -11.251 1.00 72.00 124 GLN A N 1
ATOM 899 C CA . GLN A 1 124 ? 6.105 6.720 -12.224 1.00 72.00 124 GLN A CA 1
ATOM 900 C C . GLN A 1 124 ? 5.195 7.374 -13.268 1.00 72.00 124 GLN A C 1
ATOM 902 O O . GLN A 1 124 ? 5.322 7.100 -14.460 1.00 72.00 124 GLN A O 1
ATOM 907 N N . LEU A 1 125 ? 4.303 8.273 -12.845 1.00 73.25 125 LEU A N 1
ATOM 908 C CA . LEU A 1 125 ? 3.431 9.002 -13.767 1.00 73.25 125 LEU A CA 1
ATOM 909 C C . LEU A 1 125 ? 4.242 9.918 -14.691 1.00 73.25 125 LEU A C 1
ATOM 911 O O . LEU A 1 125 ? 4.030 9.907 -15.902 1.00 73.25 125 LEU A O 1
ATOM 915 N N . LEU A 1 126 ? 5.220 10.652 -14.156 1.00 71.50 126 LEU A N 1
ATOM 916 C CA . LEU A 1 126 ? 6.117 11.486 -14.957 1.00 71.50 126 LEU A CA 1
ATOM 917 C C . LEU A 1 126 ? 6.959 10.649 -15.922 1.00 71.50 126 LEU A C 1
ATOM 919 O O . LEU A 1 126 ? 7.100 11.039 -17.079 1.00 71.50 126 LEU A O 1
ATOM 923 N N . ALA A 1 127 ? 7.462 9.493 -15.489 1.00 65.75 127 ALA A N 1
ATOM 924 C CA . ALA A 1 127 ? 8.177 8.563 -16.356 1.00 65.75 127 ALA A CA 1
ATOM 925 C C . ALA A 1 127 ? 7.279 8.079 -17.503 1.00 65.75 127 ALA A C 1
ATOM 927 O O . ALA A 1 127 ? 7.713 8.099 -18.651 1.00 65.75 127 ALA A O 1
ATOM 928 N N . SER A 1 128 ? 6.009 7.754 -17.224 1.00 65.50 128 SER A N 1
ATOM 929 C CA . SER A 1 128 ? 5.047 7.338 -18.257 1.00 65.50 128 SER A CA 1
ATOM 930 C C . SER A 1 128 ? 4.707 8.438 -19.268 1.00 65.50 128 SER A C 1
ATOM 932 O O . SER A 1 128 ? 4.458 8.143 -20.428 1.00 65.50 128 SER A O 1
ATOM 934 N N . MET A 1 129 ? 4.713 9.708 -18.848 1.00 67.75 129 MET A N 1
ATOM 935 C CA . MET A 1 129 ? 4.403 10.851 -19.719 1.00 67.75 129 MET A CA 1
ATOM 936 C C . MET A 1 129 ? 5.614 11.370 -20.501 1.00 67.75 129 MET A C 1
ATOM 938 O O . MET A 1 129 ? 5.454 12.201 -21.392 1.00 67.75 129 MET A O 1
ATOM 942 N N . SER A 1 130 ? 6.825 10.955 -20.126 1.00 62.34 130 SER A N 1
ATOM 943 C CA . SER A 1 130 ? 8.078 11.506 -20.655 1.00 62.34 130 SER A CA 1
ATOM 944 C C . SER A 1 130 ? 8.966 10.466 -21.329 1.00 62.34 130 SER A C 1
ATOM 946 O O . SER A 1 130 ? 10.143 10.751 -21.559 1.00 62.34 130 SER A O 1
ATOM 948 N N . ASP A 1 131 ? 8.432 9.273 -21.605 1.00 62.41 131 ASP A N 1
ATOM 949 C CA . ASP A 1 131 ? 9.183 8.121 -22.114 1.00 62.41 131 ASP A CA 1
ATOM 950 C C . ASP A 1 131 ? 10.452 7.851 -21.279 1.00 62.41 131 ASP A C 1
ATOM 952 O O . ASP A 1 131 ? 11.549 7.664 -21.800 1.00 62.41 131 ASP A O 1
ATOM 956 N N . GLY A 1 132 ? 10.324 7.935 -19.949 1.00 57.91 132 GLY A N 1
ATOM 957 C CA . GLY A 1 132 ? 11.414 7.688 -18.998 1.00 57.91 132 GLY A CA 1
ATOM 958 C C . GLY A 1 132 ? 12.436 8.821 -18.832 1.00 57.91 132 GLY A C 1
ATOM 959 O O . GLY A 1 132 ? 13.395 8.663 -18.079 1.00 57.91 132 GLY A O 1
ATOM 960 N N . ARG A 1 133 ? 12.252 9.983 -19.477 1.00 61.78 133 ARG A N 1
ATOM 961 C CA . ARG A 1 133 ? 13.182 11.129 -19.358 1.00 61.78 133 ARG A CA 1
ATOM 962 C C . ARG A 1 133 ? 13.095 11.861 -18.018 1.00 61.78 133 ARG A C 1
ATOM 964 O O . ARG A 1 133 ? 14.055 12.511 -17.612 1.00 61.78 133 ARG A O 1
ATOM 971 N N . LEU A 1 134 ? 11.941 11.809 -17.357 1.00 62.28 134 LEU A N 1
ATOM 972 C CA . LEU A 1 134 ? 11.666 12.442 -16.067 1.00 62.28 134 LEU A CA 1
ATOM 973 C C . LEU A 1 134 ? 11.175 11.396 -15.059 1.00 62.28 134 LEU A C 1
ATOM 975 O O . LEU A 1 134 ? 10.705 10.328 -15.431 1.00 62.28 134 LEU A O 1
ATOM 979 N N . GLY A 1 135 ? 11.260 11.714 -13.765 1.00 61.91 135 GLY A N 1
ATOM 980 C CA . GLY A 1 135 ? 10.737 10.851 -12.697 1.00 61.91 135 GLY A CA 1
ATOM 981 C C . GLY A 1 135 ? 11.702 9.771 -12.194 1.00 61.91 135 GLY A C 1
ATOM 982 O O . GLY A 1 135 ? 11.381 9.086 -11.225 1.00 61.91 135 GLY A O 1
ATOM 983 N N . VAL A 1 136 ? 12.899 9.668 -12.781 1.00 64.25 136 VAL A N 1
ATOM 984 C CA . VAL A 1 136 ? 13.965 8.759 -12.336 1.00 64.25 136 VAL A CA 1
ATOM 985 C C . VAL A 1 136 ? 14.890 9.476 -11.350 1.00 64.25 136 VAL A C 1
ATOM 987 O O . VAL A 1 136 ? 15.434 10.543 -11.641 1.00 64.25 136 VAL A O 1
ATOM 990 N N . LEU A 1 137 ? 15.070 8.896 -10.163 1.00 63.50 137 LEU A N 1
ATOM 991 C CA . LEU A 1 137 ? 16.056 9.360 -9.186 1.00 63.50 137 LEU A CA 1
ATOM 992 C C . LEU A 1 137 ? 17.419 8.721 -9.478 1.00 63.50 137 LEU A C 1
ATOM 994 O O . LEU A 1 137 ? 17.494 7.556 -9.855 1.00 63.50 137 LEU A O 1
ATOM 998 N N . GLY A 1 138 ? 18.507 9.459 -9.241 1.00 62.28 138 GLY A N 1
ATOM 999 C CA . GLY A 1 138 ? 19.853 8.872 -9.258 1.00 62.28 138 GLY A CA 1
ATOM 1000 C C . GLY A 1 138 ? 20.025 7.768 -8.201 1.00 62.28 138 GLY A C 1
ATOM 1001 O O . GLY A 1 138 ? 19.261 7.687 -7.239 1.00 62.28 138 GLY A O 1
ATOM 1002 N N . SER A 1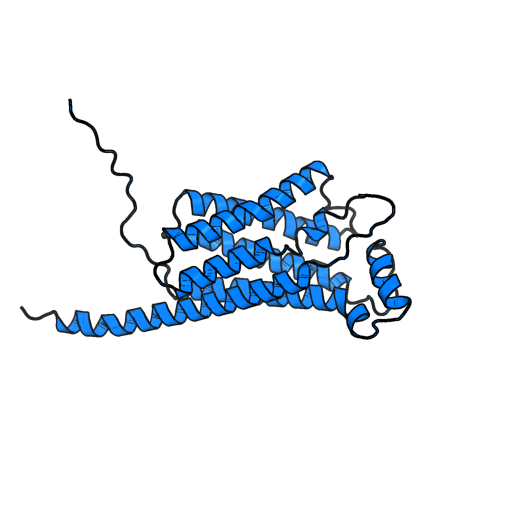 139 ? 21.067 6.941 -8.327 1.00 65.31 139 SER A N 1
ATOM 1003 C CA . SER A 1 139 ? 21.239 5.716 -7.523 1.00 65.31 139 SER A CA 1
ATOM 1004 C C . SER A 1 139 ? 21.230 5.948 -6.006 1.00 65.31 139 SER A C 1
ATOM 1006 O O . SER A 1 139 ? 20.592 5.204 -5.267 1.00 65.31 139 SER A O 1
ATOM 1008 N N . PHE A 1 140 ? 21.904 6.997 -5.524 1.00 72.12 140 PHE A N 1
ATOM 1009 C CA . PHE A 1 140 ? 21.918 7.326 -4.095 1.00 72.12 140 PHE A CA 1
ATOM 1010 C C . PHE A 1 140 ? 20.530 7.741 -3.562 1.00 72.12 140 PHE A C 1
ATOM 1012 O O . PHE A 1 140 ? 20.050 7.099 -2.624 1.00 72.12 140 PHE A O 1
ATOM 1019 N N . PRO A 1 141 ? 19.836 8.752 -4.130 1.00 74.62 141 PRO A N 1
ATOM 1020 C CA . PRO A 1 141 ? 18.492 9.104 -3.671 1.00 74.62 141 PRO A CA 1
ATOM 1021 C C . PRO A 1 141 ? 17.473 7.971 -3.865 1.00 74.62 141 PRO A C 1
ATOM 1023 O O . PRO A 1 141 ? 16.615 7.800 -3.005 1.00 74.62 141 PRO A O 1
ATOM 1026 N N . ALA A 1 142 ? 17.592 7.156 -4.918 1.00 69.94 142 ALA A N 1
ATOM 1027 C CA . ALA A 1 142 ? 16.766 5.965 -5.114 1.00 69.94 142 ALA A CA 1
ATOM 1028 C C . ALA A 1 142 ? 16.951 4.935 -3.984 1.00 69.94 142 ALA A C 1
ATOM 1030 O O . ALA A 1 142 ? 15.968 4.467 -3.412 1.00 69.94 142 ALA A O 1
ATOM 1031 N N . ALA A 1 143 ? 18.197 4.635 -3.597 1.00 73.12 143 ALA A N 1
ATOM 1032 C CA . ALA A 1 143 ? 18.493 3.712 -2.501 1.00 73.12 143 ALA A CA 1
ATOM 1033 C C . ALA A 1 143 ? 17.967 4.222 -1.150 1.00 73.12 143 ALA A C 1
ATOM 1035 O O . ALA A 1 143 ? 17.386 3.462 -0.377 1.00 73.12 143 ALA A O 1
ATOM 1036 N N . VAL A 1 144 ? 18.119 5.520 -0.865 1.00 81.31 144 VAL A N 1
ATOM 1037 C CA . VAL A 1 144 ? 17.543 6.131 0.345 1.00 81.31 144 VAL A CA 1
ATOM 1038 C C . VAL A 1 144 ? 16.020 6.004 0.330 1.00 81.31 144 VAL A C 1
ATOM 1040 O O . VAL A 1 144 ? 15.431 5.560 1.315 1.00 81.31 144 VAL A O 1
ATOM 1043 N N . MET A 1 145 ? 15.380 6.334 -0.793 1.00 80.94 145 MET A N 1
ATOM 1044 C CA . MET A 1 145 ? 13.929 6.231 -0.945 1.00 80.94 145 MET A CA 1
ATOM 1045 C C . MET A 1 145 ? 13.425 4.798 -0.795 1.00 80.94 145 MET A C 1
ATOM 1047 O O . MET A 1 145 ? 12.412 4.602 -0.130 1.00 80.94 145 MET A O 1
ATOM 1051 N N . PHE A 1 146 ? 14.145 3.805 -1.325 1.00 78.50 146 PHE A N 1
ATOM 1052 C CA . PHE A 1 146 ? 13.847 2.386 -1.124 1.00 78.50 146 PHE A CA 1
ATOM 1053 C C . PHE A 1 146 ? 13.775 2.044 0.368 1.00 78.50 146 PHE A C 1
ATOM 1055 O O . PHE A 1 146 ? 12.770 1.512 0.840 1.00 78.50 146 PHE A O 1
ATOM 1062 N N . TRP A 1 147 ? 14.806 2.408 1.137 1.00 82.69 147 TRP A N 1
ATOM 1063 C CA . TRP A 1 147 ? 14.850 2.105 2.566 1.00 82.69 147 TRP A CA 1
ATOM 1064 C C . TRP A 1 147 ? 13.759 2.827 3.354 1.00 82.69 147 TRP A C 1
ATOM 1066 O O . TRP A 1 147 ? 13.156 2.233 4.248 1.00 82.69 147 TRP A O 1
ATOM 1076 N N . VAL A 1 148 ? 13.462 4.086 3.021 1.00 87.50 148 VAL A N 1
ATOM 1077 C CA . VAL A 1 148 ? 12.376 4.826 3.679 1.00 87.50 148 VAL A CA 1
ATOM 1078 C C . VAL A 1 148 ? 11.017 4.212 3.335 1.00 87.50 148 VAL A C 1
ATOM 1080 O O . VAL A 1 148 ? 10.197 4.022 4.232 1.00 87.50 148 VAL A O 1
ATOM 1083 N N . LEU A 1 149 ? 10.786 3.863 2.068 1.00 83.50 149 LEU A N 1
ATOM 1084 C CA . LEU A 1 149 ? 9.548 3.242 1.594 1.00 83.50 149 LEU A CA 1
ATOM 1085 C C . LEU A 1 149 ? 9.336 1.839 2.176 1.00 83.50 149 LEU A C 1
ATOM 1087 O O . LEU A 1 149 ? 8.197 1.421 2.335 1.00 83.50 149 LEU A O 1
ATOM 1091 N N . LEU A 1 150 ? 10.408 1.131 2.529 1.00 84.50 150 LEU A N 1
ATOM 1092 C CA . LEU A 1 150 ? 10.329 -0.143 3.232 1.00 84.50 150 LEU A CA 1
ATOM 1093 C C . LEU A 1 150 ? 10.056 0.064 4.729 1.00 84.50 150 LEU A C 1
ATOM 1095 O O . LEU A 1 150 ? 9.075 -0.440 5.271 1.00 84.50 150 LEU A O 1
ATOM 1099 N N . PHE A 1 151 ? 10.912 0.816 5.424 1.00 89.75 151 PHE A N 1
ATOM 1100 C CA . PHE A 1 151 ? 10.883 0.856 6.885 1.00 89.75 151 PHE A CA 1
ATOM 1101 C C . PHE A 1 151 ? 9.790 1.752 7.462 1.00 89.75 151 PHE A C 1
ATOM 1103 O O . PHE A 1 151 ? 9.180 1.376 8.462 1.00 89.75 151 PHE A O 1
ATOM 1110 N N . ALA A 1 152 ? 9.521 2.924 6.879 1.00 92.31 152 ALA A N 1
ATOM 1111 C CA . ALA A 1 152 ? 8.536 3.849 7.439 1.00 92.31 152 ALA A CA 1
ATOM 1112 C C . ALA A 1 152 ? 7.129 3.225 7.550 1.00 92.31 152 ALA A C 1
ATOM 1114 O O . ALA A 1 152 ? 6.589 3.215 8.664 1.00 92.31 152 ALA A O 1
ATOM 1115 N N . PRO A 1 153 ? 6.550 2.638 6.484 1.00 91.31 153 PRO A N 1
ATOM 1116 C CA . PRO A 1 153 ? 5.228 2.019 6.568 1.00 91.31 153 PRO A CA 1
ATOM 1117 C C . PRO A 1 153 ? 5.218 0.730 7.395 1.00 91.31 153 PRO A C 1
ATOM 1119 O O . PRO A 1 153 ? 4.262 0.507 8.135 1.00 91.31 153 PRO A O 1
ATOM 1122 N N . VAL A 1 154 ? 6.278 -0.090 7.353 1.00 93.62 154 VAL A N 1
ATOM 1123 C CA . VAL A 1 154 ? 6.378 -1.307 8.182 1.00 93.62 154 VAL A CA 1
ATOM 1124 C C . VAL A 1 154 ? 6.367 -0.948 9.666 1.00 93.62 154 VAL A C 1
ATOM 1126 O O . VAL A 1 154 ? 5.589 -1.506 10.442 1.00 93.62 154 VAL A O 1
ATOM 1129 N N . VAL A 1 155 ? 7.192 0.020 10.074 1.00 95.12 155 VAL A N 1
ATOM 1130 C CA . VAL A 1 155 ? 7.252 0.464 11.470 1.00 95.12 155 VAL A CA 1
ATOM 1131 C C . VAL A 1 155 ? 5.952 1.166 11.864 1.00 95.12 155 VAL A C 1
ATOM 1133 O O . VAL A 1 155 ? 5.464 0.935 12.971 1.00 95.12 155 VAL A O 1
ATOM 1136 N N . ALA A 1 156 ? 5.347 1.969 10.981 1.00 94.19 156 ALA A N 1
ATOM 1137 C CA . ALA A 1 156 ? 4.036 2.569 11.229 1.00 94.19 156 ALA A CA 1
ATOM 1138 C C . ALA A 1 156 ? 2.976 1.491 11.495 1.00 94.19 156 ALA A C 1
ATOM 1140 O O . ALA A 1 156 ? 2.333 1.504 12.544 1.00 94.19 156 ALA A O 1
ATOM 1141 N N . ALA A 1 157 ? 2.840 0.519 10.593 1.00 93.62 157 ALA A N 1
ATOM 1142 C CA . ALA A 1 157 ? 1.871 -0.564 10.701 1.00 93.62 157 ALA A CA 1
ATOM 1143 C C . ALA A 1 157 ? 2.098 -1.416 11.960 1.00 93.62 157 ALA A C 1
ATOM 1145 O O . ALA A 1 157 ? 1.160 -1.655 12.721 1.00 93.62 157 ALA A O 1
ATOM 1146 N N . ALA A 1 158 ? 3.344 -1.795 12.259 1.00 94.31 158 ALA A N 1
ATOM 1147 C CA . ALA A 1 158 ? 3.676 -2.541 13.472 1.00 94.31 158 ALA A CA 1
ATOM 1148 C C . ALA A 1 158 ? 3.315 -1.760 14.746 1.00 94.31 158 ALA A C 1
ATOM 1150 O O . ALA A 1 158 ? 2.745 -2.313 15.691 1.00 94.31 158 ALA A O 1
ATOM 1151 N N . ARG A 1 159 ? 3.592 -0.451 14.782 1.00 94.12 159 ARG A N 1
ATOM 1152 C CA . ARG A 1 159 ? 3.199 0.400 15.911 1.00 94.12 159 ARG A CA 1
ATOM 1153 C C . ARG A 1 159 ? 1.687 0.497 16.047 1.00 94.12 159 ARG A C 1
ATOM 1155 O O . ARG A 1 159 ? 1.192 0.365 17.165 1.00 94.12 159 ARG A O 1
ATOM 1162 N N . LEU A 1 160 ? 0.957 0.664 14.947 1.00 92.31 160 LEU A N 1
ATOM 1163 C CA . LEU A 1 160 ? -0.504 0.707 14.952 1.00 92.31 160 LEU A CA 1
ATOM 1164 C C . LEU A 1 160 ? -1.102 -0.618 15.434 1.00 92.31 160 LEU A C 1
ATOM 1166 O O . LEU A 1 160 ? -1.988 -0.597 16.289 1.00 92.31 160 LEU A O 1
ATOM 1170 N N . ALA A 1 161 ? -0.549 -1.757 15.009 1.00 92.25 161 ALA A N 1
ATOM 1171 C CA . ALA A 1 161 ? -0.921 -3.076 15.515 1.00 92.25 161 ALA A CA 1
ATOM 1172 C C . ALA A 1 161 ? -0.688 -3.197 17.031 1.00 92.25 161 ALA A C 1
ATOM 1174 O O . ALA A 1 161 ? -1.525 -3.714 17.766 1.00 92.25 161 ALA A O 1
ATOM 1175 N N . LEU A 1 162 ? 0.451 -2.719 17.533 1.00 91.25 162 LEU A N 1
ATOM 1176 C CA . LEU A 1 162 ? 0.817 -2.893 18.938 1.00 91.25 162 LEU A CA 1
ATOM 1177 C C . LEU A 1 162 ? 0.109 -1.903 19.872 1.00 91.25 162 LEU A C 1
ATOM 1179 O O . LEU A 1 162 ? -0.279 -2.286 20.978 1.00 91.25 162 LEU A O 1
ATOM 1183 N N . ARG A 1 163 ? -0.043 -0.644 19.448 1.00 87.69 163 ARG A N 1
ATOM 1184 C CA . ARG A 1 163 ? -0.405 0.493 20.310 1.00 87.69 163 ARG A CA 1
ATOM 1185 C C . ARG A 1 163 ? -1.811 1.037 20.074 1.00 87.69 163 ARG A C 1
ATOM 1187 O O . ARG A 1 163 ? -2.423 1.497 21.037 1.00 87.69 163 ARG A O 1
ATOM 1194 N N . SER A 1 164 ? -2.325 0.971 18.847 1.00 82.94 164 SER A N 1
ATOM 1195 C CA . SER A 1 164 ? -3.622 1.567 18.492 1.00 82.94 164 SER A CA 1
ATOM 1196 C C . SER A 1 164 ? -4.728 0.527 18.312 1.00 82.94 164 SER A C 1
ATOM 1198 O O . SER A 1 164 ? -5.858 0.772 18.734 1.00 82.94 164 SER A O 1
ATOM 1200 N N . ALA A 1 165 ? -4.409 -0.642 17.751 1.00 85.25 165 ALA A N 1
ATOM 1201 C CA . ALA A 1 165 ? -5.375 -1.700 17.481 1.00 85.25 165 ALA A CA 1
ATOM 1202 C C . ALA A 1 165 ? -5.960 -2.297 18.771 1.00 85.25 165 ALA A C 1
ATOM 1204 O O . ALA A 1 165 ? -5.243 -2.687 19.706 1.00 85.25 165 ALA A O 1
ATOM 1205 N N . ARG A 1 166 ? -7.290 -2.386 18.819 1.00 82.94 166 ARG A N 1
ATOM 1206 C CA . ARG A 1 166 ? -8.043 -2.840 19.998 1.00 82.94 166 ARG A CA 1
ATOM 1207 C C . ARG A 1 166 ? -8.559 -4.261 19.856 1.00 82.94 166 ARG A C 1
ATOM 1209 O O . ARG A 1 166 ? -8.633 -4.969 20.856 1.00 82.94 166 ARG A O 1
ATOM 1216 N N . THR A 1 167 ? -8.887 -4.679 18.641 1.00 87.25 167 THR A N 1
ATOM 1217 C CA . THR A 1 167 ? -9.346 -6.040 18.347 1.00 87.25 167 THR A CA 1
ATOM 1218 C C . THR A 1 167 ? -8.224 -6.875 17.734 1.00 87.25 167 THR A C 1
ATOM 1220 O O . THR A 1 167 ? -7.275 -6.341 17.158 1.00 87.25 167 THR A O 1
ATOM 1223 N N . VAL A 1 168 ? -8.315 -8.203 17.852 1.00 90.56 168 VAL A N 1
ATOM 1224 C CA . VAL A 1 168 ? -7.359 -9.117 17.200 1.00 90.56 168 VAL A CA 1
ATOM 1225 C C . VAL A 1 168 ? -7.390 -8.922 15.684 1.00 90.56 168 VAL A C 1
ATOM 1227 O O . VAL A 1 168 ? -6.339 -8.859 15.063 1.00 90.56 168 VAL A O 1
ATOM 1230 N N . ILE A 1 169 ? -8.575 -8.737 15.097 1.00 90.69 169 ILE A N 1
ATOM 1231 C CA . ILE A 1 169 ? -8.719 -8.554 13.650 1.00 90.69 169 ILE A CA 1
ATOM 1232 C C . ILE A 1 169 ? -8.098 -7.242 13.147 1.00 90.69 169 ILE A C 1
ATOM 1234 O O . ILE A 1 169 ? -7.446 -7.251 12.110 1.00 90.69 169 ILE A O 1
ATOM 1238 N N . GLU A 1 170 ? -8.184 -6.142 13.908 1.00 90.81 170 GLU A N 1
ATOM 1239 C CA . GLU A 1 170 ? -7.435 -4.914 13.594 1.00 90.81 170 GLU A CA 1
ATOM 1240 C C . GLU A 1 170 ? -5.922 -5.159 13.633 1.00 90.81 170 GLU A C 1
ATOM 1242 O O . GLU A 1 170 ? -5.201 -4.684 12.761 1.00 90.81 170 GLU A O 1
ATOM 1247 N N . ARG A 1 171 ? -5.423 -5.910 14.626 1.00 93.75 171 ARG A N 1
ATOM 1248 C CA . ARG A 1 171 ? -3.992 -6.251 14.713 1.00 93.75 171 ARG A CA 1
ATOM 1249 C C . ARG A 1 171 ? -3.549 -7.048 13.499 1.00 93.75 171 ARG A C 1
ATOM 1251 O O . ARG A 1 171 ? -2.508 -6.732 12.936 1.00 93.75 171 ARG A O 1
ATOM 1258 N N . VAL A 1 172 ? -4.345 -8.038 13.097 1.00 95.62 172 VAL A N 1
ATOM 1259 C CA . VAL A 1 172 ? -4.082 -8.828 11.892 1.00 95.62 172 VAL A CA 1
ATOM 1260 C C . VAL A 1 172 ? -4.065 -7.922 10.664 1.00 95.62 172 VAL A C 1
ATOM 1262 O O . VAL A 1 172 ? -3.100 -7.999 9.922 1.00 95.62 172 VAL A O 1
ATOM 1265 N N . ALA A 1 173 ? -5.021 -6.999 10.497 1.00 94.88 173 ALA A N 1
ATOM 1266 C CA . ALA A 1 173 ? -5.036 -6.064 9.364 1.00 94.88 173 ALA A CA 1
ATOM 1267 C C . ALA A 1 173 ? -3.726 -5.263 9.247 1.00 94.88 173 ALA A C 1
ATOM 1269 O O . ALA A 1 173 ? -3.105 -5.214 8.185 1.00 94.88 173 ALA A O 1
ATOM 1270 N N . TRP A 1 174 ? -3.265 -4.686 10.360 1.00 95.94 174 TRP A N 1
ATOM 1271 C CA . TRP A 1 174 ? -2.010 -3.933 10.399 1.00 95.94 174 TRP A CA 1
ATOM 1272 C C . TRP A 1 174 ? -0.778 -4.816 10.189 1.00 95.94 174 TRP A C 1
ATOM 1274 O O . TRP A 1 174 ? 0.149 -4.406 9.498 1.00 95.94 174 TRP A O 1
ATOM 1284 N N . ILE A 1 175 ? -0.753 -6.026 10.750 1.00 95.62 175 ILE A N 1
ATOM 1285 C CA . ILE A 1 175 ? 0.346 -6.975 10.533 1.00 95.62 175 ILE A CA 1
ATOM 1286 C C . ILE A 1 175 ? 0.396 -7.399 9.064 1.00 95.62 175 ILE A C 1
ATOM 1288 O O . ILE A 1 175 ? 1.474 -7.405 8.484 1.00 95.62 175 ILE A O 1
ATOM 1292 N N . THR A 1 176 ? -0.745 -7.692 8.439 1.00 95.19 176 THR A N 1
ATOM 1293 C CA . THR A 1 176 ? -0.816 -8.022 7.011 1.00 95.19 176 THR A CA 1
ATOM 1294 C C . THR A 1 176 ? -0.320 -6.861 6.155 1.00 95.19 176 THR A C 1
ATOM 1296 O O . THR A 1 176 ? 0.460 -7.096 5.241 1.00 95.19 176 THR A O 1
ATOM 1299 N N . MET A 1 177 ? -0.678 -5.616 6.489 1.00 94.19 177 MET A N 1
ATOM 1300 C CA . MET A 1 177 ? -0.141 -4.429 5.811 1.00 94.19 177 MET A CA 1
ATOM 1301 C C . MET A 1 177 ? 1.379 -4.277 6.004 1.00 94.19 177 MET A C 1
ATOM 1303 O O . MET A 1 177 ? 2.091 -3.884 5.088 1.00 94.19 177 MET A O 1
ATOM 1307 N N . ALA A 1 178 ? 1.912 -4.598 7.186 1.00 93.19 178 ALA A N 1
ATOM 1308 C CA . ALA A 1 178 ? 3.359 -4.589 7.409 1.00 93.19 178 ALA A CA 1
ATOM 1309 C C . ALA A 1 178 ? 4.061 -5.674 6.575 1.00 93.19 178 ALA A C 1
ATOM 1311 O O . ALA A 1 178 ? 5.098 -5.419 5.968 1.00 93.19 178 ALA A O 1
ATOM 1312 N N . LEU A 1 179 ? 3.485 -6.879 6.534 1.00 92.06 179 LEU A N 1
ATOM 1313 C CA . LEU A 1 179 ? 4.005 -8.000 5.757 1.00 92.06 179 LEU A CA 1
ATOM 1314 C C . LEU A 1 179 ? 3.945 -7.729 4.258 1.00 92.06 179 LEU A C 1
ATOM 1316 O O . LEU A 1 179 ? 4.896 -8.079 3.570 1.00 92.06 179 LEU A O 1
ATOM 1320 N N . SER A 1 180 ? 2.880 -7.087 3.762 1.00 89.06 180 SER A N 1
ATOM 1321 C CA . SER A 1 180 ? 2.779 -6.739 2.346 1.00 89.06 180 SER A CA 1
ATOM 1322 C C . SER A 1 180 ? 3.980 -5.897 1.942 1.00 89.06 180 SER A C 1
ATOM 1324 O O . SER A 1 180 ? 4.750 -6.324 1.093 1.00 89.06 180 SER A O 1
ATOM 1326 N N . VAL A 1 181 ? 4.235 -4.790 2.646 1.00 85.00 181 VAL A N 1
ATOM 1327 C CA . VAL A 1 181 ? 5.359 -3.900 2.331 1.00 85.00 181 VAL A CA 1
ATOM 1328 C C . VAL A 1 181 ? 6.719 -4.589 2.510 1.00 85.00 181 VAL A C 1
ATOM 1330 O O . VAL A 1 181 ? 7.642 -4.328 1.742 1.00 85.00 181 VAL A O 1
ATOM 1333 N N . ALA A 1 182 ? 6.851 -5.493 3.487 1.00 84.44 182 ALA A N 1
ATOM 1334 C CA . ALA A 1 182 ? 8.094 -6.223 3.738 1.00 84.44 182 ALA A CA 1
ATOM 1335 C C . ALA A 1 182 ? 8.454 -7.238 2.640 1.00 84.44 182 ALA A C 1
ATOM 1337 O O . ALA A 1 182 ? 9.636 -7.478 2.405 1.00 84.44 182 ALA A O 1
ATOM 1338 N N . VAL A 1 183 ? 7.458 -7.833 1.975 1.00 76.62 183 VAL A N 1
ATOM 1339 C CA . VAL A 1 183 ? 7.664 -8.829 0.906 1.00 76.62 183 VAL A CA 1
ATOM 1340 C C . VAL A 1 183 ? 8.159 -8.187 -0.401 1.00 76.62 183 VAL A C 1
ATOM 1342 O O . VAL A 1 183 ? 8.650 -8.881 -1.287 1.00 76.62 183 VAL A O 1
ATOM 1345 N N . GLY A 1 184 ? 8.138 -6.859 -0.484 1.00 64.75 184 GLY A N 1
ATOM 1346 C CA . GLY A 1 184 ? 8.641 -6.086 -1.615 1.00 64.75 184 GLY A CA 1
ATOM 1347 C C . GLY A 1 184 ? 7.540 -5.199 -2.156 1.00 64.75 184 GLY A C 1
ATOM 1348 O O . GLY A 1 184 ? 6.381 -5.553 -2.062 1.00 64.75 184 GLY A O 1
ATOM 1349 N N . ASN A 1 185 ? 7.879 -4.030 -2.685 1.00 63.72 185 ASN A N 1
ATOM 1350 C CA . ASN A 1 185 ? 6.903 -3.089 -3.217 1.00 63.72 185 ASN A CA 1
ATOM 1351 C C . ASN A 1 185 ? 7.150 -2.932 -4.722 1.00 63.72 185 ASN A C 1
ATOM 1353 O O . ASN A 1 185 ? 8.250 -2.552 -5.113 1.00 63.72 185 ASN A O 1
ATOM 1357 N N . GLN A 1 186 ? 6.135 -3.154 -5.566 1.00 56.06 186 GLN A N 1
ATOM 1358 C CA . GLN A 1 186 ? 6.217 -2.874 -7.016 1.00 56.06 186 GLN A CA 1
ATOM 1359 C C . GLN A 1 186 ? 6.728 -1.461 -7.316 1.00 56.06 186 GLN A C 1
ATOM 1361 O O . GLN A 1 186 ? 7.332 -1.190 -8.352 1.00 56.06 186 GLN A O 1
ATOM 1366 N N . LEU A 1 187 ? 6.447 -0.541 -6.397 1.00 51.97 187 LEU A N 1
ATOM 1367 C CA . LEU A 1 187 ? 6.797 0.862 -6.478 1.00 51.97 187 LEU A CA 1
ATOM 1368 C C . LEU A 1 187 ? 8.304 1.097 -6.289 1.00 51.97 187 LEU A C 1
ATOM 1370 O O . LEU A 1 187 ? 8.845 2.053 -6.840 1.00 51.97 187 LEU A O 1
ATOM 1374 N N . SER A 1 188 ? 9.005 0.218 -5.567 1.00 49.25 188 SER A N 1
ATOM 1375 C CA . SER A 1 188 ? 10.452 0.325 -5.372 1.00 49.25 188 SER A CA 1
ATOM 1376 C C . SER A 1 188 ? 11.265 -0.306 -6.505 1.00 49.25 188 SER A C 1
ATOM 1378 O O . SER A 1 188 ? 12.390 0.131 -6.744 1.00 49.25 188 SER A O 1
ATOM 1380 N N . GLU A 1 189 ? 10.678 -1.241 -7.261 1.00 52.66 189 GLU A N 1
ATOM 1381 C CA . GLU A 1 189 ? 11.295 -1.825 -8.460 1.00 52.66 189 GLU A CA 1
ATOM 1382 C C . GLU A 1 189 ? 11.604 -0.743 -9.505 1.00 52.66 189 GLU A C 1
ATOM 1384 O O . GLU A 1 189 ? 12.696 -0.735 -10.056 1.00 52.66 189 GLU A O 1
ATOM 1389 N N . PHE A 1 190 ? 10.722 0.250 -9.690 1.00 50.81 190 PHE A N 1
ATOM 1390 C CA . PHE A 1 190 ? 10.929 1.337 -10.662 1.00 50.81 190 PHE A CA 1
ATOM 1391 C C . PHE A 1 190 ? 12.108 2.273 -10.337 1.00 50.81 190 PHE A C 1
ATOM 1393 O O . PHE A 1 190 ? 12.693 2.857 -11.245 1.00 50.81 190 PHE A O 1
ATOM 1400 N N . PHE A 1 191 ? 12.480 2.418 -9.060 1.00 46.09 191 PHE A N 1
ATOM 1401 C CA . PHE A 1 191 ? 13.638 3.227 -8.650 1.00 46.09 191 PHE A CA 1
ATOM 1402 C C . PHE A 1 191 ? 14.963 2.476 -8.733 1.00 46.09 191 PHE A C 1
ATOM 1404 O O . PHE A 1 191 ? 16.016 3.106 -8.823 1.00 46.09 191 PHE A O 1
ATOM 1411 N N . LEU A 1 192 ? 14.919 1.145 -8.699 1.00 42.19 192 LEU A N 1
ATOM 1412 C CA . LEU A 1 192 ? 16.099 0.294 -8.831 1.00 42.19 192 LEU A CA 1
ATOM 1413 C C . LEU A 1 192 ? 16.521 0.092 -10.299 1.00 42.19 192 LEU A C 1
ATOM 1415 O O . LEU A 1 192 ? 17.541 -0.540 -10.546 1.00 42.19 192 LEU A O 1
ATOM 1419 N N . LEU A 1 193 ? 15.795 0.675 -11.262 1.00 41.47 193 LEU A N 1
ATOM 1420 C CA . LEU A 1 193 ? 16.046 0.552 -12.705 1.00 41.47 193 LEU A CA 1
ATOM 1421 C C . LEU A 1 193 ? 17.157 1.478 -13.271 1.00 41.47 193 LEU A C 1
ATOM 1423 O O . LEU A 1 193 ? 17.284 1.569 -14.486 1.00 41.47 193 LEU A O 1
ATOM 1427 N N . TYR A 1 194 ? 17.985 2.156 -12.459 1.00 38.81 194 TYR A N 1
ATOM 1428 C CA . TYR A 1 194 ? 19.177 2.894 -12.955 1.00 38.81 194 TYR A CA 1
ATOM 1429 C C . TYR A 1 194 ? 20.472 2.072 -12.742 1.00 38.81 194 TYR A C 1
ATOM 1431 O O . TYR A 1 194 ? 20.578 1.379 -11.729 1.00 38.81 194 TYR A O 1
ATOM 1439 N N . PRO A 1 195 ? 21.463 2.114 -13.662 1.00 37.34 195 PRO A N 1
ATOM 1440 C CA . PRO A 1 195 ? 22.122 0.948 -14.232 1.00 37.34 195 PRO A CA 1
ATOM 1441 C C . PRO A 1 195 ? 23.056 0.284 -13.226 1.00 37.34 195 PRO A C 1
ATOM 1443 O O . PRO A 1 195 ? 24.239 0.609 -13.111 1.00 37.34 195 PRO A O 1
ATOM 1446 N N . PHE A 1 196 ? 22.544 -0.717 -12.525 1.00 29.53 196 PHE A N 1
ATOM 1447 C CA . PHE A 1 196 ? 23.403 -1.766 -12.009 1.00 29.53 196 PHE A CA 1
ATOM 1448 C C . PHE A 1 196 ? 23.694 -2.725 -13.170 1.00 29.53 196 PHE A C 1
ATOM 1450 O O . PHE A 1 196 ? 23.022 -3.732 -13.345 1.00 29.53 196 PHE A O 1
ATOM 1457 N N . SER A 1 197 ? 24.718 -2.372 -13.956 1.00 31.30 197 SER A N 1
ATOM 1458 C CA . SER A 1 197 ? 25.344 -3.159 -15.034 1.00 31.30 197 SER A CA 1
ATOM 1459 C C . SER A 1 197 ? 24.522 -3.406 -16.306 1.00 31.30 197 SER A C 1
ATOM 1461 O O . SER A 1 197 ? 23.305 -3.563 -16.262 1.00 31.30 197 SER A O 1
ATOM 1463 N N . ASP A 1 198 ? 25.233 -3.535 -17.430 1.00 31.36 198 ASP A N 1
ATOM 1464 C CA . ASP A 1 198 ? 24.748 -4.006 -18.740 1.00 31.36 198 ASP A CA 1
ATOM 1465 C C . ASP A 1 198 ? 24.144 -5.435 -18.708 1.00 31.36 198 ASP A C 1
ATOM 1467 O O . ASP A 1 198 ? 23.766 -5.984 -19.738 1.00 31.36 198 ASP A O 1
ATOM 1471 N N . SER A 1 199 ? 24.033 -6.053 -17.527 1.00 29.48 199 SER A N 1
ATOM 1472 C CA . SER A 1 199 ? 23.301 -7.292 -17.263 1.00 29.48 199 SER A CA 1
ATOM 1473 C C . SER A 1 199 ? 22.173 -7.013 -16.264 1.00 29.48 199 SER A C 1
ATOM 1475 O O . SER A 1 199 ? 22.343 -7.139 -15.050 1.00 29.48 199 SER A O 1
ATOM 1477 N N . HIS A 1 200 ? 21.016 -6.571 -16.760 1.00 38.91 200 HIS A N 1
ATOM 1478 C CA . HIS A 1 200 ? 19.810 -6.346 -15.954 1.00 38.91 200 HIS A CA 1
ATOM 1479 C C . HIS A 1 200 ? 19.171 -7.689 -15.541 1.00 38.91 200 HIS A C 1
ATOM 1481 O O . HIS A 1 200 ? 18.133 -8.091 -16.068 1.00 38.91 200 HIS A O 1
ATOM 1487 N N . ASP A 1 201 ? 19.825 -8.416 -14.633 1.00 30.80 201 ASP A N 1
ATOM 1488 C CA . ASP A 1 201 ? 19.469 -9.783 -14.213 1.00 30.80 201 ASP A CA 1
ATOM 1489 C C . ASP A 1 201 ? 18.646 -9.848 -12.914 1.00 30.80 201 ASP A C 1
ATOM 1491 O O . ASP A 1 201 ? 18.487 -10.921 -12.330 1.00 30.80 201 ASP A O 1
ATOM 1495 N N . THR A 1 202 ? 18.086 -8.737 -12.426 1.00 28.83 202 THR A N 1
ATOM 1496 C CA . THR A 1 202 ? 17.116 -8.827 -11.325 1.00 28.83 202 THR A CA 1
ATOM 1497 C C . THR A 1 202 ? 15.724 -9.092 -11.897 1.00 28.83 202 THR A C 1
ATOM 1499 O O . THR A 1 202 ? 15.186 -8.207 -12.565 1.00 28.83 202 THR A O 1
ATOM 1502 N N . PRO A 1 203 ? 15.117 -10.271 -11.655 1.00 35.81 203 PRO A N 1
ATOM 1503 C CA . PRO A 1 203 ? 13.758 -10.534 -12.104 1.00 35.81 203 PRO A CA 1
ATOM 1504 C C . PRO A 1 203 ? 12.806 -9.484 -11.519 1.00 35.81 203 PRO A C 1
ATOM 1506 O O . PRO A 1 203 ? 12.923 -9.128 -10.344 1.00 35.81 203 PRO A O 1
ATOM 1509 N N . VAL A 1 204 ? 11.852 -9.023 -12.335 1.00 44.50 204 VAL A N 1
ATOM 1510 C CA . VAL A 1 204 ? 10.736 -8.112 -11.995 1.00 44.50 204 VAL A CA 1
ATOM 1511 C C . VAL A 1 204 ? 9.750 -8.828 -11.043 1.00 44.50 204 VAL A C 1
ATOM 1513 O O . VAL A 1 204 ? 8.591 -9.051 -11.356 1.00 44.50 204 VAL A O 1
ATOM 1516 N N . GLY A 1 205 ? 10.249 -9.340 -9.915 1.00 40.75 205 GLY A N 1
ATOM 1517 C CA . GLY A 1 205 ? 9.726 -10.513 -9.202 1.00 40.75 205 GLY A CA 1
ATOM 1518 C C . GLY A 1 205 ? 8.904 -10.268 -7.942 1.00 40.75 205 GLY A C 1
ATOM 1519 O O . GLY A 1 205 ? 8.233 -11.190 -7.480 1.00 40.75 205 GLY A O 1
ATOM 1520 N N . GLY A 1 206 ? 8.935 -9.073 -7.353 1.00 50.06 206 GLY A N 1
ATOM 1521 C CA . GLY A 1 206 ? 8.294 -8.821 -6.057 1.00 50.06 206 GLY A CA 1
ATOM 1522 C C . GLY A 1 206 ? 6.816 -8.451 -6.159 1.00 50.06 206 GLY A C 1
ATOM 1523 O O . GLY A 1 206 ? 6.086 -8.487 -5.164 1.00 50.06 206 GLY A O 1
ATOM 1524 N N . GLY A 1 207 ? 6.355 -8.091 -7.357 1.00 61.78 207 GLY A N 1
ATOM 1525 C CA . GLY A 1 207 ? 5.097 -7.381 -7.503 1.00 61.78 207 GLY A CA 1
ATOM 1526 C C . GLY A 1 207 ? 3.822 -8.161 -7.203 1.00 61.78 207 GLY A C 1
ATOM 1527 O O . GLY A 1 207 ? 2.921 -7.636 -6.543 1.00 61.78 207 GLY A O 1
ATOM 1528 N N . MET A 1 208 ? 3.740 -9.406 -7.665 1.00 71.56 208 MET A N 1
ATOM 1529 C CA . MET A 1 208 ? 2.582 -10.280 -7.446 1.00 71.56 208 MET A CA 1
ATOM 1530 C C . MET A 1 208 ? 2.365 -10.587 -5.952 1.00 71.56 208 MET A C 1
ATOM 1532 O O . MET A 1 208 ? 1.259 -10.355 -5.456 1.00 71.56 208 MET A O 1
ATOM 1536 N N . PRO A 1 209 ? 3.388 -11.040 -5.194 1.00 79.94 209 PRO A N 1
ATOM 1537 C CA . PRO A 1 209 ? 3.255 -11.256 -3.754 1.00 79.94 209 PRO A CA 1
ATOM 1538 C C . PRO A 1 209 ? 2.806 -10.011 -2.978 1.00 79.94 209 PRO A C 1
ATOM 1540 O O . PRO A 1 209 ? 1.936 -10.118 -2.110 1.00 79.94 209 PRO A O 1
ATOM 1543 N N . HIS A 1 210 ? 3.342 -8.830 -3.315 1.00 82.94 210 HIS A N 1
ATOM 1544 C CA . HIS A 1 210 ? 2.910 -7.562 -2.721 1.00 82.94 210 HIS A CA 1
ATOM 1545 C C . HIS A 1 210 ? 1.423 -7.309 -2.957 1.00 82.94 210 HIS A C 1
ATOM 1547 O O . HIS A 1 210 ? 0.671 -7.139 -2.000 1.00 82.94 210 HIS A O 1
ATOM 1553 N N . ALA A 1 211 ? 0.991 -7.349 -4.221 1.00 84.62 211 ALA A N 1
ATOM 1554 C CA . ALA A 1 211 ? -0.380 -7.050 -4.618 1.00 84.62 211 ALA A CA 1
ATOM 1555 C C . ALA A 1 211 ? -1.396 -7.971 -3.930 1.00 84.62 211 ALA A C 1
ATOM 1557 O O . ALA A 1 211 ? -2.430 -7.510 -3.442 1.00 84.62 211 ALA A O 1
ATOM 1558 N N . VAL A 1 212 ? -1.077 -9.267 -3.825 1.00 89.19 212 VAL A N 1
ATOM 1559 C CA . VAL A 1 212 ? -1.906 -10.242 -3.103 1.00 89.19 212 VAL A CA 1
ATOM 1560 C C . VAL A 1 212 ? -2.012 -9.869 -1.627 1.00 89.19 212 VAL A C 1
ATOM 1562 O O . VAL A 1 212 ? -3.118 -9.810 -1.091 1.00 89.19 212 VAL A O 1
ATOM 1565 N N . LEU A 1 213 ? -0.893 -9.584 -0.959 1.00 91.56 213 LEU A N 1
ATOM 1566 C CA . LEU A 1 213 ? -0.900 -9.240 0.465 1.00 91.56 213 LEU A CA 1
ATOM 1567 C C . LEU A 1 213 ? -1.589 -7.900 0.746 1.00 91.56 213 LEU A C 1
ATOM 1569 O O . LEU A 1 213 ? -2.294 -7.788 1.748 1.00 91.56 213 LEU A O 1
ATOM 1573 N N . VAL A 1 214 ? -1.447 -6.917 -0.145 1.00 91.69 214 VAL A N 1
ATOM 1574 C CA . VAL A 1 214 ? -2.205 -5.659 -0.112 1.00 91.69 214 VAL A CA 1
ATOM 1575 C C . VAL A 1 214 ? -3.703 -5.963 -0.244 1.00 91.69 214 VAL A C 1
ATOM 1577 O O . VAL A 1 214 ? -4.485 -5.574 0.621 1.00 91.69 214 VAL A O 1
ATOM 1580 N N . GLY A 1 215 ? -4.123 -6.754 -1.235 1.00 93.75 215 GLY A N 1
ATOM 1581 C CA . GLY A 1 215 ? -5.523 -7.168 -1.389 1.00 93.75 215 GLY A CA 1
ATOM 1582 C C . GLY A 1 215 ? -6.084 -7.872 -0.145 1.00 93.75 215 GLY A C 1
ATOM 1583 O O . GLY A 1 215 ? -7.164 -7.521 0.339 1.00 93.75 215 GLY A O 1
ATOM 1584 N N . VAL A 1 216 ? -5.320 -8.802 0.440 1.00 95.81 216 VAL A N 1
ATOM 1585 C CA . VAL A 1 216 ? -5.680 -9.477 1.699 1.00 95.81 216 VAL A CA 1
ATOM 1586 C C . VAL A 1 216 ? -5.793 -8.468 2.844 1.00 95.81 216 VAL A C 1
ATOM 1588 O O . VAL A 1 216 ? -6.772 -8.515 3.587 1.00 95.81 216 VAL A O 1
ATOM 1591 N N . ALA A 1 217 ? -4.862 -7.518 2.978 1.00 94.69 217 ALA A N 1
ATOM 1592 C CA . ALA A 1 217 ? -4.954 -6.465 3.989 1.00 94.69 217 ALA A CA 1
ATOM 1593 C C . ALA A 1 217 ? -6.253 -5.653 3.837 1.00 94.69 217 ALA A C 1
ATOM 1595 O O . ALA A 1 217 ? -6.945 -5.428 4.832 1.00 94.69 217 ALA A O 1
ATOM 1596 N N . GLY A 1 218 ? -6.642 -5.293 2.609 1.00 95.50 218 GLY A N 1
ATOM 1597 C CA . GLY A 1 218 ? -7.905 -4.604 2.319 1.00 95.50 218 GLY A CA 1
ATOM 1598 C C . GLY A 1 218 ? -9.145 -5.384 2.776 1.00 95.50 218 GLY A C 1
ATOM 1599 O O . GLY A 1 218 ? -10.042 -4.825 3.419 1.00 95.50 218 GLY A O 1
ATOM 1600 N N . VAL A 1 219 ? -9.170 -6.700 2.534 1.00 96.94 219 VAL A N 1
ATOM 1601 C CA . VAL A 1 219 ? -10.235 -7.592 3.026 1.00 96.94 219 VAL A CA 1
ATOM 1602 C C . VAL A 1 219 ? -10.266 -7.626 4.554 1.00 96.94 219 VAL A C 1
ATOM 1604 O O . VAL A 1 219 ? -11.337 -7.498 5.149 1.00 96.94 219 VAL A O 1
ATOM 1607 N N . VAL A 1 220 ? -9.112 -7.751 5.216 1.00 96.38 220 VAL A N 1
ATOM 1608 C CA . VAL A 1 220 ? -9.052 -7.832 6.684 1.00 96.38 220 VAL A CA 1
ATOM 1609 C C . VAL A 1 220 ? -9.443 -6.501 7.340 1.00 96.38 220 VAL A C 1
ATOM 1611 O O . VAL A 1 220 ? -10.169 -6.516 8.334 1.00 96.38 220 VAL A O 1
ATOM 1614 N N . PHE A 1 221 ? -9.060 -5.348 6.779 1.00 95.69 221 PHE A N 1
ATOM 1615 C CA . PHE A 1 221 ? -9.546 -4.035 7.234 1.00 95.69 221 PHE A CA 1
ATOM 1616 C C . PHE A 1 221 ? -11.067 -3.907 7.097 1.00 95.69 221 PHE A C 1
ATOM 1618 O O . PHE A 1 221 ? -11.741 -3.443 8.022 1.00 95.69 221 PHE A O 1
ATOM 1625 N N . SER A 1 222 ? -11.622 -4.382 5.981 1.00 95.06 222 SER A N 1
ATOM 1626 C CA . SER A 1 222 ? -13.070 -4.403 5.753 1.00 95.06 222 SER A CA 1
ATOM 1627 C C . SER A 1 222 ? -13.778 -5.314 6.763 1.00 95.06 222 SER A C 1
ATOM 1629 O O . SER A 1 222 ? -14.765 -4.910 7.377 1.00 95.06 222 SER A O 1
ATOM 1631 N N . ALA A 1 223 ? -13.236 -6.501 7.039 1.00 95.00 223 ALA A N 1
ATOM 1632 C CA . ALA A 1 223 ? -13.763 -7.403 8.062 1.00 95.00 223 ALA A CA 1
ATOM 1633 C C . ALA A 1 223 ? -13.672 -6.795 9.474 1.00 95.00 223 ALA A C 1
ATOM 1635 O O . ALA A 1 223 ? -14.624 -6.883 10.253 1.00 95.00 223 ALA A O 1
ATOM 1636 N N . ALA A 1 224 ? -12.568 -6.112 9.796 1.00 92.50 224 ALA A N 1
ATOM 1637 C CA . ALA A 1 224 ? -12.418 -5.383 11.051 1.00 92.50 224 ALA A CA 1
ATOM 1638 C C . ALA A 1 224 ? -13.490 -4.293 11.207 1.00 92.50 224 ALA A C 1
ATOM 1640 O O . ALA A 1 224 ? -14.052 -4.144 12.294 1.00 92.50 224 ALA A O 1
ATOM 1641 N N . SER A 1 225 ? -13.833 -3.585 10.124 1.00 93.44 225 SER A N 1
ATOM 1642 C CA . SER A 1 225 ? -14.907 -2.585 10.136 1.00 93.44 225 SER A CA 1
ATOM 1643 C C . SER A 1 225 ? -16.260 -3.183 10.540 1.00 93.44 225 SER A C 1
ATOM 1645 O O . SER A 1 225 ? -16.942 -2.620 11.398 1.00 93.44 225 SER A O 1
ATOM 1647 N N . ILE A 1 226 ? -16.601 -4.364 10.010 1.00 92.31 226 ILE A N 1
ATOM 1648 C CA . ILE A 1 226 ? -17.850 -5.077 10.314 1.00 92.31 226 ILE A CA 1
ATOM 1649 C C . ILE A 1 226 ? -17.864 -5.516 11.780 1.00 92.31 226 ILE A C 1
ATOM 1651 O O . ILE A 1 226 ? -18.853 -5.303 12.478 1.00 92.31 226 ILE A O 1
ATOM 1655 N N . VAL A 1 227 ? -16.758 -6.078 12.279 1.00 89.69 227 VAL A N 1
ATOM 1656 C CA . VAL A 1 227 ? -16.638 -6.500 13.686 1.00 89.69 227 VAL A CA 1
ATOM 1657 C C . VAL A 1 227 ? -16.822 -5.315 14.637 1.00 89.69 227 VAL A C 1
ATOM 1659 O O . VAL A 1 227 ? -17.540 -5.425 15.633 1.00 89.69 227 VAL A O 1
ATOM 1662 N N . VAL A 1 228 ? -16.207 -4.170 14.329 1.00 87.06 228 VAL A N 1
ATOM 1663 C CA . VAL A 1 228 ? -16.356 -2.945 15.127 1.00 87.06 228 VAL A CA 1
ATOM 1664 C C . VAL A 1 228 ? -17.786 -2.409 15.059 1.00 87.06 228 VAL A C 1
ATOM 1666 O O . VAL A 1 228 ? -18.314 -1.984 16.087 1.00 87.06 228 VAL A O 1
ATOM 1669 N N . TRP A 1 229 ? -18.422 -2.445 13.886 1.00 87.44 229 TRP A N 1
ATOM 1670 C CA . TRP A 1 229 ? -19.803 -2.002 13.697 1.00 87.44 229 TRP A CA 1
ATOM 1671 C C . TRP A 1 229 ? -20.795 -2.858 14.499 1.00 87.44 229 TRP A C 1
ATOM 1673 O O . TRP A 1 229 ? -21.478 -2.337 15.378 1.00 87.44 229 TRP A O 1
ATOM 1683 N N . VAL A 1 230 ? -20.767 -4.184 14.328 1.00 85.81 230 VAL A N 1
ATOM 1684 C CA . VAL A 1 230 ? -21.626 -5.120 15.082 1.00 85.81 230 VAL A CA 1
ATOM 1685 C C . VAL A 1 230 ? -21.373 -5.023 16.592 1.00 85.81 230 VAL A C 1
ATOM 1687 O O . VAL A 1 230 ? -22.297 -5.113 17.402 1.00 85.81 230 VAL A O 1
ATOM 1690 N N . GLY A 1 231 ? -20.117 -4.818 16.999 1.00 79.81 231 GLY A N 1
ATOM 1691 C CA . GLY A 1 231 ? -19.748 -4.644 18.403 1.00 79.81 231 GLY A CA 1
ATOM 1692 C C . GLY A 1 231 ? -20.284 -3.359 19.047 1.00 79.81 231 GLY A C 1
ATOM 1693 O O . GLY A 1 231 ? -20.398 -3.316 20.274 1.00 79.81 231 GLY A O 1
ATOM 1694 N N . ARG A 1 232 ? -20.609 -2.323 18.259 1.00 74.44 232 ARG A N 1
ATOM 1695 C CA . ARG A 1 232 ? -21.286 -1.106 18.741 1.00 74.44 232 ARG A CA 1
ATOM 1696 C C . ARG A 1 232 ? -22.776 -1.354 18.936 1.00 74.44 232 ARG A C 1
ATOM 1698 O O . ARG A 1 232 ? -23.281 -1.080 20.022 1.00 74.44 232 ARG A O 1
ATOM 1705 N N . ASP A 1 233 ? -23.431 -1.948 17.943 1.00 69.62 233 ASP A N 1
ATOM 1706 C CA . ASP A 1 233 ? -24.877 -2.194 17.972 1.00 69.62 233 ASP A CA 1
ATOM 1707 C C . ASP A 1 233 ? -25.290 -3.133 19.108 1.00 69.62 233 ASP A C 1
ATOM 1709 O O . ASP A 1 233 ? -26.342 -2.946 19.703 1.00 69.62 233 ASP A O 1
ATOM 1713 N N . ARG A 1 234 ? -24.439 -4.095 19.490 1.00 66.38 234 ARG A N 1
ATOM 1714 C CA . ARG A 1 234 ? -24.715 -4.989 20.631 1.00 66.38 234 ARG A CA 1
ATOM 1715 C C . ARG A 1 234 ? -24.579 -4.330 22.006 1.00 66.38 234 ARG A C 1
ATOM 1717 O O . ARG A 1 234 ? -25.198 -4.805 22.947 1.00 66.38 234 ARG A O 1
ATOM 1724 N N . ARG A 1 235 ? -23.797 -3.251 22.140 1.00 59.81 235 ARG A N 1
ATOM 1725 C CA . ARG A 1 235 ? -23.640 -2.514 23.414 1.00 59.81 235 ARG A CA 1
ATOM 1726 C C . ARG A 1 235 ? -24.680 -1.409 23.601 1.00 59.81 235 ARG A C 1
ATOM 1728 O O . ARG A 1 235 ? -24.908 -0.979 24.727 1.00 59.81 235 ARG A O 1
ATOM 1735 N N . ALA A 1 236 ? -25.296 -0.944 22.516 1.00 56.38 236 ALA A N 1
ATOM 1736 C CA . ALA A 1 236 ? -26.375 0.039 22.558 1.00 56.38 236 ALA A CA 1
ATOM 1737 C C . ALA A 1 236 ? -27.604 -0.415 23.387 1.00 56.38 236 ALA A C 1
ATOM 1739 O O . ALA A 1 236 ? -28.064 0.378 24.208 1.00 56.38 236 ALA A O 1
ATOM 1740 N N . PRO A 1 237 ? -28.113 -1.660 23.270 1.00 54.91 237 PRO A N 1
ATOM 1741 C CA . PRO A 1 237 ? -29.244 -2.116 24.079 1.00 54.91 237 PRO A CA 1
ATOM 1742 C C . PRO A 1 237 ? -28.888 -2.360 25.554 1.00 54.91 237 PRO A C 1
ATOM 1744 O O . PRO A 1 237 ? -29.738 -2.139 26.410 1.00 54.91 237 PRO A O 1
ATOM 1747 N N . GLU A 1 238 ? -27.649 -2.750 25.885 1.00 53.69 238 GLU A N 1
ATOM 1748 C CA . GLU A 1 238 ? -27.225 -2.903 27.290 1.00 53.69 238 GLU A CA 1
ATOM 1749 C C . GLU A 1 238 ? -27.216 -1.557 28.027 1.00 53.69 238 GLU A C 1
ATOM 1751 O O . GLU A 1 238 ? -27.698 -1.473 29.152 1.00 53.69 238 GLU A O 1
ATOM 1756 N N . LEU A 1 239 ? -26.752 -0.478 27.388 1.00 51.88 239 LEU A N 1
ATOM 1757 C CA . LEU A 1 239 ? -26.751 0.861 27.993 1.00 51.88 239 LEU A CA 1
ATOM 1758 C C . LEU A 1 239 ? -28.162 1.448 28.148 1.00 51.88 239 LEU A C 1
ATOM 1760 O O . LEU A 1 239 ? -28.418 2.137 29.130 1.00 51.88 239 LEU A O 1
ATOM 1764 N N . ALA A 1 240 ? -29.086 1.127 27.238 1.00 53.69 240 ALA A N 1
ATOM 1765 C CA . ALA A 1 240 ? -30.492 1.522 27.354 1.00 53.69 240 ALA A CA 1
ATOM 1766 C C . ALA A 1 240 ? -31.235 0.799 28.498 1.00 53.69 240 ALA A C 1
ATOM 1768 O O . ALA A 1 240 ? -32.293 1.249 28.923 1.00 53.69 240 ALA A O 1
ATOM 1769 N N . SER A 1 241 ? -30.686 -0.310 29.008 1.00 54.44 241 SER A N 1
ATOM 1770 C CA . SER A 1 241 ? -31.261 -1.067 30.130 1.00 54.44 241 SER A CA 1
ATOM 1771 C C . SER A 1 241 ? -30.727 -0.664 31.513 1.00 54.44 241 SER A C 1
ATOM 1773 O O . SER A 1 241 ? -31.216 -1.172 32.518 1.00 54.44 241 SER A O 1
ATOM 1775 N N . VAL A 1 242 ? -29.743 0.246 31.579 1.00 55.28 242 VAL A N 1
ATOM 1776 C CA . VAL A 1 242 ? -29.114 0.705 32.838 1.00 55.28 242 VAL A CA 1
ATOM 1777 C C . VAL A 1 242 ? -29.704 2.036 33.342 1.00 55.28 242 VAL A C 1
ATOM 1779 O O . VAL A 1 242 ? -29.369 2.485 34.433 1.00 55.28 242 VAL A O 1
ATOM 1782 N N . GLU A 1 243 ? -30.651 2.644 32.624 1.00 52.78 243 GLU A N 1
ATOM 1783 C CA . GLU A 1 243 ? -31.447 3.759 33.159 1.00 52.78 243 GLU A CA 1
ATOM 1784 C C . GLU A 1 243 ? -32.666 3.253 33.941 1.00 52.78 243 GLU A C 1
ATOM 1786 O O . GLU A 1 243 ? -33.776 3.220 33.418 1.00 52.78 243 GLU A O 1
ATOM 1791 N N . VAL A 1 244 ? -32.470 2.894 35.214 1.00 49.62 244 VAL A N 1
ATOM 1792 C CA . VAL A 1 244 ? -33.512 2.999 36.254 1.00 49.62 244 VAL A CA 1
ATOM 1793 C C . VAL A 1 244 ? -32.841 3.155 37.634 1.00 49.62 244 VAL A C 1
ATOM 1795 O O . VAL A 1 244 ? -31.881 2.438 37.912 1.00 49.62 244 VAL A O 1
ATOM 1798 N N . PRO A 1 245 ? -33.467 3.910 38.551 1.00 53.44 245 PRO A N 1
ATOM 1799 C CA . PRO A 1 245 ? -33.194 5.290 38.974 1.00 53.44 245 PRO A CA 1
ATOM 1800 C C . PRO A 1 245 ? -32.037 5.478 39.981 1.00 53.44 245 PRO A C 1
ATOM 1802 O O . PRO A 1 245 ? -31.735 4.545 40.759 1.00 53.44 245 PRO A O 1
#

Secondary structure (DSSP, 8-state):
-----------S--PPPHHHHHHHHHHHHHHHHHHHHHHHHHHHHHHH-TTSHHHHHHHHHTT-S----TTGGGHHHHHHHHHHHHHHHHHHHHHHHH-TTS-HHHHHHHHHHHHHHHHHHHHHHHHHHTTTSSSPPPHHHHHHHHHHHHHHHHHHHHHIIIII--SHHHHHHHHHHHHHHHH--HHHHTTTTS-S-S---S-S-SHHHHHHHHHHHHHHHHHHHHHHHHHHHTHHHHHHTS---

Organism: NCBI:txid1523160

Foldseek 3Di:
DDDPPPPPDPPPDDADALVLLLLLLVLLQLLLVLLQVLVCLLCVQCVVDVDDVSVVVSQVCVLPLDDDDPPNPCNLVSLLSNLVSLQSLLVSLCSLLPDPLQDPLLNVLSNLLSVLSNLLSVLSVVCSVPVNPGSADPPVVLVVSLVSNLPSLLVSLCCCLVRRDDDPLSNVLSNLSSVLSNLDDLSSVRRVSDDPDPDPPDPSPSRNSSSVSSSVSSVSSNVVSVVSVVVVVVVVVVVVVPPDD

pLDDT: mean 72.58, std 20.7, range [28.83, 97.38]

Sequence (245 aa):
MESGARAGSARPGVRADAPVLALLGLLVLVAGGLEGFASWIRWAPCLEVSDTLECVRVMDHSRDYAIVSEPFELIPLAVPLAGSASLLLVTFWAVVAAAPWADGWSRVLALVSAVTLVVVGAGQLLASMSDGRLGVLGSFPAAVMFWVLLFAPVVAAARLALRSARTVIERVAWITMALSVAVGNQLSEFFLLYPFSDSHDTPVGGGMPHAVLVGVAGVVFSAASIVVWVGRDRRAPELASVEVP

Radius of gyration: 21.71 Å; chains: 1; bounding box: 59×41×78 Å